Protein AF-A0A2E7M890-F1 (afdb_monomer)

Sequence (267 aa):
MVLVGRVSGGCAAATVAAGLLFAPPAAAVPFCSTDDCSSLVSLGFSFPFCGMSWTQVYLSSNGQILFGSPNDDWSPTEGEFLQAPPRIGIPWNDTNQLYGGTERYYLYPDHLEIEFTNVLNYWTLGANTYRVNLWDTGAFDITVDSISYGNAQQNQIVLGYACGGSSSGAFGTDLSATPQPIENNSFDAVYEVFSGGAFDLLGQTLEFCGTSPTGCDFDQDDDGYTEDDGDCDDADATIHPGAQEACDGIDNDCNSLIDDDPVYSWD

Nearest PDB structures (foldseek):
  7pge-assembly1_B  TM=2.024E-01  e=6.951E+00  Escherichia coli

Mean predicted aligned error: 11.54 Å

Secondary structure (DSSP, 8-state):
--------PPPP---------PPPPPPPEE--SSSS-EEEEEEEEEEEETTEEEEEEEEETTTEEESSS-----S--HHHHTSSSPEEEEEE--B-TTSS-EEEEEE-SSEEEEEEEEEEBTTS--EEEEEEEEETTS-EEEEEEE----STT---EEEEEE-SS--SS-S---GGGSPSSB---SS--EEEEE-SS----TTEEEEE-TT-TT-----SSSSS--TTTT-S-TT-TTSSTT----TTSS-SS-SS-TTSS------

pLDDT: mean 80.87, std 15.81, range [36.59, 97.81]

Foldseek 3Di:
DDDPDPPPFDFDDDPDPPDPPDPPWAPWAAQDDWFLDWGKDAQLAWADALNDTARIWIDTQQQKTFGPDDGSDQADDPVVQQADDWIFGQQRHRWTCVVHWGWTWTHDNFKIKTWTGQTAHVPDSFGWTKMKIGGSLNKMKIFGAGDDDDDPSNQKTKGWIARHDDDPPDDADPQLPDDPQDDDCDNGTHIHIDGPDDDPRHRHMHIYSRNRNVGDFDLQCPLPHTVVNQFPCSPDSQAEQQHAAAQPQDNRNNPPDHRPPHDRDDD

Solvent-accessible surface area (backbone atoms only — not comparable to full-atom values): 14838 Å² total; per-residue (Å²): 136,88,80,82,78,80,82,80,81,65,73,55,88,76,86,75,78,89,67,81,77,69,75,75,74,41,78,78,38,69,62,58,94,55,64,63,27,52,27,83,43,74,51,87,41,52,33,34,47,61,88,39,76,36,47,48,40,18,46,24,41,25,27,36,41,23,44,91,50,71,61,54,74,49,76,55,43,74,76,59,53,36,29,69,53,28,33,38,31,50,66,16,32,48,32,21,49,90,80,31,51,43,51,33,34,31,55,46,84,56,34,40,40,37,39,35,44,49,23,12,21,56,98,36,92,38,39,25,24,37,38,33,42,43,33,44,66,14,26,36,37,41,37,30,66,39,78,46,79,51,48,93,85,56,57,35,32,34,36,40,38,19,45,33,78,70,83,70,81,68,64,63,46,62,66,82,77,50,69,79,65,40,76,41,100,49,76,56,46,53,38,32,71,49,58,87,63,86,82,74,54,64,73,35,74,49,43,29,14,48,38,26,93,88,47,66,66,60,50,68,47,73,66,86,50,18,53,85,76,41,22,76,40,49,79,39,65,67,30,25,68,74,37,71,28,44,90,78,78,46,50,20,23,39,79,85,50,63,46,74,73,41,68,76,44,88,130

Radius of gyration: 22.76 Å; Cα contacts (8 Å, |Δi|>4): 646; chains: 1; bounding box: 46×56×79 Å

Structure (mmCIF, N/CA/C/O backbone):
data_AF-A0A2E7M890-F1
#
_entry.id   AF-A0A2E7M890-F1
#
loop_
_atom_site.group_PDB
_atom_site.id
_atom_site.type_symbol
_atom_site.label_atom_id
_atom_site.label_alt_id
_atom_site.label_comp_id
_atom_site.label_asym_id
_atom_site.label_entity_id
_atom_site.label_seq_id
_atom_site.pdbx_PDB_ins_code
_atom_site.Cartn_x
_atom_site.Cartn_y
_atom_site.Cartn_z
_atom_site.occupancy
_atom_site.B_iso_or_equiv
_atom_site.auth_seq_id
_atom_site.auth_comp_id
_atom_site.auth_asym_id
_atom_site.auth_atom_id
_atom_site.pdbx_PDB_model_num
ATOM 1 N N . MET A 1 1 ? -24.271 -35.775 58.514 1.00 41.34 1 MET A N 1
ATOM 2 C CA . MET A 1 1 ? -23.035 -35.904 57.720 1.00 41.34 1 MET A CA 1
ATOM 3 C C . MET A 1 1 ? -23.381 -35.445 56.321 1.00 41.34 1 MET A C 1
ATOM 5 O O . MET A 1 1 ? -24.225 -36.057 55.685 1.00 41.34 1 MET A O 1
ATOM 9 N N . VAL A 1 2 ? -22.869 -34.275 55.953 1.00 39.53 2 VAL A N 1
ATOM 10 C CA . VAL A 1 2 ? -23.097 -33.627 54.661 1.00 39.53 2 VAL A CA 1
ATOM 11 C C . VAL A 1 2 ? -22.245 -34.341 53.614 1.00 39.53 2 VAL A C 1
ATOM 13 O O . VAL A 1 2 ? -21.064 -34.565 53.857 1.00 39.53 2 VAL A O 1
ATOM 16 N N . LEU A 1 3 ? -22.831 -34.663 52.466 1.00 36.59 3 LEU A N 1
ATOM 17 C CA . LEU A 1 3 ? -22.106 -34.858 51.213 1.00 36.59 3 LEU A CA 1
ATOM 18 C C . LEU A 1 3 ? -22.885 -34.096 50.138 1.00 36.59 3 LEU A C 1
ATOM 20 O O . LEU A 1 3 ? -23.742 -34.644 49.457 1.00 36.59 3 LEU A O 1
ATOM 24 N N . VAL A 1 4 ? -22.624 -32.790 50.057 1.00 43.47 4 VAL A N 1
ATOM 25 C CA . VAL A 1 4 ? -22.867 -32.022 48.834 1.00 43.47 4 VAL A CA 1
ATOM 26 C C . VAL A 1 4 ? -21.683 -32.358 47.935 1.00 43.47 4 VAL A C 1
ATOM 28 O O . VAL A 1 4 ? -20.573 -31.888 48.177 1.00 43.47 4 VAL A O 1
ATOM 31 N N . GLY A 1 5 ? -21.886 -33.250 46.968 1.00 36.91 5 GLY A N 1
ATOM 32 C CA . GLY A 1 5 ? -20.907 -33.468 45.911 1.00 36.91 5 GLY A CA 1
ATOM 33 C C . GLY A 1 5 ? -20.889 -32.233 45.019 1.00 36.91 5 GLY A C 1
ATOM 34 O O . GLY A 1 5 ? -21.867 -31.972 44.327 1.00 36.91 5 GLY A O 1
ATOM 35 N N . ARG A 1 6 ? -19.806 -31.451 45.066 1.00 42.38 6 ARG A N 1
ATOM 36 C CA . ARG A 1 6 ? -19.497 -30.493 44.001 1.00 42.38 6 ARG A CA 1
ATOM 37 C C . ARG A 1 6 ? -19.183 -31.311 42.751 1.00 42.38 6 ARG A C 1
ATOM 39 O O . ARG A 1 6 ? -18.203 -32.050 42.753 1.00 42.38 6 ARG A O 1
ATOM 46 N N . VAL A 1 7 ? -20.015 -31.196 41.721 1.00 44.38 7 VAL A N 1
ATOM 47 C CA . VAL A 1 7 ? -19.637 -31.603 40.366 1.00 44.38 7 VAL A CA 1
ATOM 48 C C . VAL A 1 7 ? -18.841 -30.430 39.807 1.00 44.38 7 VAL A C 1
ATOM 50 O O . VAL A 1 7 ? -19.412 -29.412 39.437 1.00 44.38 7 VAL A O 1
ATOM 53 N N . SER A 1 8 ? -17.516 -30.516 39.872 1.00 48.91 8 SER A N 1
ATOM 54 C CA . SER A 1 8 ? -16.631 -29.642 39.106 1.00 48.91 8 SER A CA 1
ATOM 55 C C . SER A 1 8 ? -16.609 -30.184 37.679 1.00 48.91 8 SER A C 1
ATOM 57 O O . SER A 1 8 ? -15.851 -31.112 37.399 1.00 48.91 8 SER A O 1
ATOM 59 N N . GLY A 1 9 ? -17.511 -29.687 36.829 1.00 46.12 9 GLY A N 1
ATOM 60 C CA . GLY A 1 9 ? -17.406 -29.878 35.383 1.00 46.12 9 GLY A CA 1
ATOM 61 C C . GLY A 1 9 ? -16.150 -29.158 34.901 1.00 46.12 9 GLY A C 1
ATOM 62 O O . GLY A 1 9 ? -15.949 -27.999 35.251 1.00 46.12 9 GLY A O 1
ATOM 63 N N . GLY A 1 10 ? -15.266 -29.877 34.214 1.00 53.06 10 GLY A N 1
ATOM 64 C CA . GLY A 1 10 ? -14.136 -29.289 33.502 1.00 53.06 10 GLY A CA 1
ATOM 65 C C . GLY A 1 10 ? -14.554 -29.038 32.060 1.00 53.06 10 GLY A C 1
ATOM 66 O O . GLY A 1 10 ? -15.152 -29.921 31.451 1.00 53.06 10 GLY A O 1
ATOM 67 N N . CYS A 1 11 ? -14.274 -27.844 31.547 1.00 53.66 11 CYS A N 1
ATOM 68 C CA . CYS A 1 11 ? -14.582 -27.468 30.172 1.00 53.66 11 CYS A CA 1
ATOM 69 C C . CYS A 1 11 ? -13.530 -28.069 29.227 1.00 53.66 11 CYS A C 1
ATOM 71 O O . CYS A 1 11 ? -12.329 -27.974 29.485 1.00 53.66 11 CYS A O 1
ATOM 73 N N . ALA A 1 12 ? -13.978 -28.737 28.169 1.00 50.94 12 ALA A N 1
ATOM 74 C CA . ALA A 1 12 ? -13.155 -29.263 27.091 1.00 50.94 12 ALA A CA 1
ATOM 75 C C . ALA A 1 12 ? -13.218 -28.317 25.891 1.00 50.94 12 ALA A C 1
ATOM 77 O O . ALA A 1 12 ? -14.257 -27.727 25.595 1.00 50.94 12 ALA A O 1
ATOM 78 N N . ALA A 1 13 ? -12.098 -28.222 25.180 1.00 44.47 13 ALA A N 1
ATOM 79 C CA . ALA A 1 13 ? -11.985 -27.464 23.947 1.00 44.47 13 ALA A CA 1
ATOM 80 C C . ALA A 1 13 ? -12.885 -28.080 22.864 1.00 44.47 13 ALA A C 1
ATOM 82 O O . ALA A 1 13 ? -12.632 -29.192 22.388 1.00 44.47 13 ALA A O 1
ATOM 83 N N . ALA A 1 14 ? -13.929 -27.359 22.460 1.00 43.28 14 ALA A N 1
ATOM 84 C CA . ALA A 1 14 ? -14.632 -27.660 21.224 1.00 43.28 14 ALA A CA 1
ATOM 85 C C . ALA A 1 14 ? -13.788 -27.131 20.061 1.00 43.28 14 ALA A C 1
ATOM 87 O O . ALA A 1 14 ? -13.459 -25.953 19.995 1.00 43.28 14 ALA A O 1
ATOM 88 N N . THR A 1 15 ? -13.409 -28.014 19.141 1.00 39.28 15 THR A N 1
ATOM 89 C CA . THR A 1 15 ? -12.755 -27.613 17.894 1.00 39.28 15 THR A CA 1
ATOM 90 C C . THR A 1 15 ? -13.811 -26.956 17.008 1.00 39.28 15 THR A C 1
ATOM 92 O O . THR A 1 15 ? -14.627 -27.656 16.405 1.00 39.28 15 THR A O 1
ATOM 95 N N . VAL A 1 16 ? -13.840 -25.625 16.958 1.00 41.59 16 VAL A N 1
ATOM 96 C CA . VAL A 1 16 ? -14.671 -24.903 15.991 1.00 41.59 16 VAL A CA 1
ATOM 97 C C . VAL A 1 16 ? -13.955 -24.949 14.647 1.00 41.59 16 VAL A C 1
ATOM 99 O O . VAL A 1 16 ? -12.777 -24.625 14.523 1.00 41.59 16 VAL A O 1
ATOM 102 N N . ALA A 1 17 ? -14.658 -25.442 13.632 1.00 39.22 17 ALA A N 1
ATOM 103 C CA . ALA A 1 17 ? -14.192 -25.358 12.263 1.00 39.22 17 ALA A CA 1
ATOM 104 C C . ALA A 1 17 ? -14.291 -23.892 11.827 1.00 39.22 17 ALA A C 1
ATOM 106 O O . ALA A 1 17 ? -15.392 -23.424 11.539 1.00 39.22 17 ALA A O 1
ATOM 107 N N . ALA A 1 18 ? -13.150 -23.199 11.785 1.00 41.88 18 ALA A N 1
ATOM 108 C CA . ALA A 1 18 ? -13.010 -21.917 11.110 1.00 41.88 18 ALA A CA 1
ATOM 109 C C . ALA A 1 18 ? -13.465 -22.093 9.657 1.00 41.88 18 ALA A C 1
ATOM 111 O O . ALA A 1 18 ? -12.851 -22.791 8.846 1.00 41.88 18 ALA A O 1
ATOM 112 N N . GLY A 1 19 ? -14.632 -21.540 9.376 1.00 43.78 19 GLY A N 1
ATOM 113 C CA . GLY A 1 19 ? -15.255 -21.532 8.070 1.00 43.78 19 GLY A CA 1
ATOM 114 C C . GLY A 1 19 ? -15.814 -20.149 7.812 1.00 43.78 19 GLY A C 1
ATOM 115 O O . GLY A 1 19 ? -16.977 -20.046 7.425 1.00 43.78 19 GLY A O 1
ATOM 116 N N . LEU A 1 20 ? -15.010 -19.109 8.062 1.00 44.84 20 LEU A N 1
ATOM 117 C CA . LEU A 1 20 ? -15.264 -17.791 7.502 1.00 44.84 20 LEU A CA 1
ATOM 118 C C . LEU A 1 20 ? -15.322 -17.963 5.985 1.00 44.84 20 LEU A C 1
ATOM 120 O O . LEU A 1 20 ? -14.354 -18.324 5.310 1.00 44.84 20 LEU A O 1
ATOM 124 N N . LEU A 1 21 ? -16.530 -17.804 5.453 1.00 41.03 21 LEU A N 1
ATOM 125 C CA . LEU A 1 21 ? -16.759 -17.689 4.027 1.00 41.03 21 LEU A CA 1
ATOM 126 C C . LEU A 1 21 ? -16.244 -16.310 3.621 1.00 41.03 21 LEU A C 1
ATOM 128 O O . LEU A 1 21 ? -17.041 -15.388 3.465 1.00 41.03 21 LEU A O 1
ATOM 132 N N . PHE A 1 22 ? -14.927 -16.180 3.445 1.00 45.34 22 PHE A N 1
ATOM 133 C CA . PHE A 1 22 ? -14.361 -15.070 2.691 1.00 45.34 22 PHE A CA 1
ATOM 134 C C . PHE A 1 22 ? -15.159 -14.961 1.392 1.00 45.34 22 PHE A C 1
ATOM 136 O O . PHE A 1 22 ? -15.317 -15.948 0.654 1.00 45.34 22 PHE A O 1
ATOM 143 N N . ALA A 1 23 ? -15.728 -13.781 1.131 1.00 48.97 23 ALA A N 1
ATOM 144 C CA . ALA A 1 23 ? -16.243 -13.497 -0.195 1.00 48.97 23 ALA A CA 1
ATOM 145 C C . ALA A 1 23 ? -15.105 -13.827 -1.176 1.00 48.97 23 ALA A C 1
ATOM 147 O O . ALA A 1 23 ? -13.967 -13.427 -0.927 1.00 48.97 23 ALA A O 1
ATOM 148 N N . PRO A 1 24 ? -15.353 -14.619 -2.237 1.00 50.75 24 PRO A N 1
ATOM 149 C CA . PRO A 1 24 ? -14.286 -14.955 -3.165 1.00 50.75 24 PRO A CA 1
ATOM 150 C C . PRO A 1 24 ? -13.659 -13.646 -3.657 1.00 50.75 24 PRO A C 1
ATOM 152 O O . PRO A 1 24 ? -14.423 -12.717 -3.950 1.00 50.75 24 PRO A O 1
ATOM 155 N N . PRO A 1 25 ? -12.319 -13.565 -3.754 1.00 58.38 25 PRO A N 1
ATOM 156 C CA . PRO A 1 25 ? -11.657 -12.347 -4.191 1.00 58.38 25 PRO A CA 1
ATOM 157 C C . PRO A 1 25 ? -12.297 -11.870 -5.492 1.00 58.38 25 PRO A C 1
ATOM 159 O O . PRO A 1 25 ? -12.630 -12.690 -6.365 1.00 58.38 25 PRO A O 1
ATOM 162 N N . ALA A 1 26 ? -12.501 -10.557 -5.640 1.00 64.19 26 ALA A N 1
ATOM 163 C CA . ALA A 1 26 ? -12.869 -10.026 -6.945 1.00 64.19 26 ALA A CA 1
ATOM 164 C C . ALA A 1 26 ? -11.868 -10.543 -7.981 1.00 64.19 26 ALA A C 1
ATOM 166 O O . ALA A 1 26 ? -10.681 -10.683 -7.704 1.00 64.19 26 ALA A O 1
ATOM 167 N N . ALA A 1 27 ? -12.351 -10.894 -9.172 1.00 80.31 27 ALA A N 1
ATOM 168 C CA . ALA A 1 27 ? -11.490 -11.472 -10.194 1.00 80.31 27 ALA A CA 1
ATOM 169 C C . ALA A 1 27 ? -10.276 -10.563 -10.445 1.00 80.31 27 ALA A C 1
ATOM 171 O O . ALA A 1 27 ? -10.457 -9.382 -10.724 1.00 80.31 27 ALA A O 1
ATOM 172 N N . ALA A 1 28 ? -9.071 -11.131 -10.375 1.00 88.56 28 ALA A N 1
ATOM 173 C CA . ALA A 1 28 ? -7.821 -10.395 -10.512 1.00 88.56 28 ALA A CA 1
ATOM 174 C C . ALA A 1 28 ? -7.799 -9.537 -11.791 1.00 88.56 28 ALA A C 1
ATOM 176 O O . ALA A 1 28 ? -7.948 -10.066 -12.903 1.00 88.56 28 ALA A O 1
ATOM 177 N N . VAL A 1 29 ? -7.584 -8.226 -11.654 1.00 94.19 29 VAL A N 1
ATOM 178 C CA . VAL A 1 29 ? -7.618 -7.279 -12.775 1.00 94.19 29 VAL A CA 1
ATOM 179 C C . VAL A 1 29 ? -6.207 -6.777 -13.090 1.00 94.19 29 VAL A C 1
ATOM 181 O O . VAL A 1 29 ? -5.569 -6.186 -12.222 1.00 94.19 29 VAL A O 1
ATOM 184 N N . PRO A 1 30 ? -5.691 -6.965 -14.319 1.00 93.44 30 PRO A N 1
ATOM 185 C CA . PRO A 1 30 ? -4.439 -6.335 -14.717 1.00 93.44 30 PRO A CA 1
ATOM 186 C C . PRO A 1 30 ? -4.643 -4.825 -14.858 1.00 93.44 30 PRO A C 1
ATOM 188 O O . PRO A 1 30 ? -5.588 -4.392 -15.522 1.00 93.44 30 PRO A O 1
ATOM 191 N N . PHE A 1 31 ? -3.764 -4.021 -14.262 1.00 89.75 31 PHE A N 1
ATOM 192 C CA . PHE A 1 31 ? -3.854 -2.562 -14.367 1.00 89.75 31 PHE A CA 1
ATOM 193 C C . PHE A 1 31 ? -2.890 -1.974 -15.390 1.00 89.75 31 PHE A C 1
ATOM 195 O O . PHE A 1 31 ? -3.161 -0.903 -15.910 1.00 89.75 31 PHE A O 1
ATOM 202 N N . CYS A 1 32 ? -1.825 -2.666 -15.767 1.00 85.69 32 CYS A N 1
ATOM 203 C CA . CYS A 1 32 ? -0.841 -2.130 -16.692 1.00 85.69 32 CYS A CA 1
ATOM 204 C C . CYS A 1 32 ? -0.512 -3.147 -17.796 1.00 85.69 32 CYS A C 1
ATOM 206 O O . CYS A 1 32 ? -0.527 -4.361 -17.587 1.00 85.69 32 CYS A O 1
ATOM 208 N N . SER A 1 33 ? -0.343 -2.655 -19.028 1.00 82.38 33 SER A N 1
ATOM 209 C CA . SER A 1 33 ? -0.119 -3.487 -20.228 1.00 82.38 33 SER A CA 1
ATOM 210 C C . SER A 1 33 ? 1.068 -3.034 -21.073 1.00 82.38 33 SER A C 1
ATOM 212 O O . SER A 1 33 ? 1.319 -3.586 -22.145 1.00 82.38 33 SER A O 1
ATOM 214 N N . THR A 1 34 ? 1.747 -1.986 -20.627 1.00 84.69 34 THR A N 1
ATOM 215 C CA . THR A 1 34 ? 2.954 -1.428 -21.224 1.00 84.69 34 THR A CA 1
ATOM 216 C C . THR A 1 34 ? 3.923 -1.089 -20.105 1.00 84.69 34 THR A C 1
ATOM 218 O O . THR A 1 34 ? 3.542 -1.077 -18.938 1.00 84.69 34 THR A O 1
ATOM 221 N N . ASP A 1 35 ? 5.154 -0.785 -20.490 1.00 84.56 35 ASP A N 1
ATOM 222 C CA . ASP A 1 35 ? 6.069 -0.042 -19.631 1.00 84.56 35 ASP A CA 1
ATOM 223 C C . ASP A 1 35 ? 5.513 1.355 -19.326 1.00 84.56 35 ASP A C 1
ATOM 225 O O . ASP A 1 35 ? 4.697 1.855 -20.118 1.00 84.56 35 ASP A O 1
ATOM 229 N N . ASP A 1 36 ? 5.984 1.968 -18.240 1.00 87.06 36 ASP A N 1
ATOM 230 C CA . ASP A 1 36 ? 5.700 3.360 -17.860 1.00 87.06 36 ASP A CA 1
ATOM 231 C C . ASP A 1 36 ? 4.220 3.742 -17.990 1.00 87.06 36 ASP A C 1
ATOM 233 O O . ASP A 1 36 ? 3.848 4.654 -18.735 1.00 87.06 36 ASP A O 1
ATOM 237 N N . CYS A 1 37 ? 3.342 3.000 -17.316 1.00 90.06 37 CYS A N 1
ATOM 238 C CA . CYS A 1 37 ? 1.912 3.287 -17.330 1.00 90.06 37 CYS A CA 1
ATOM 239 C C . CYS A 1 37 ? 1.358 3.572 -15.948 1.00 90.06 37 CYS A C 1
ATOM 241 O O . CYS A 1 37 ? 1.805 3.013 -14.953 1.00 90.06 37 CYS A O 1
ATOM 243 N N . SER A 1 38 ? 0.299 4.379 -15.936 1.00 93.12 38 SER A N 1
ATOM 244 C CA . SER A 1 38 ? -0.553 4.637 -14.785 1.00 93.12 38 SER A CA 1
ATOM 245 C C . SER A 1 38 ? -2.011 4.386 -15.147 1.00 93.12 38 SER A C 1
ATOM 247 O O . SER A 1 38 ? -2.555 5.020 -16.057 1.00 93.12 38 SER A O 1
ATOM 249 N N . SER A 1 39 ? -2.680 3.521 -14.393 1.00 94.69 39 SER A N 1
ATOM 250 C CA . SER A 1 39 ? -4.091 3.196 -14.610 1.00 94.69 39 SER A CA 1
ATOM 251 C C . SER A 1 39 ? -4.972 3.654 -13.466 1.00 94.69 39 SER A C 1
ATOM 253 O O . SER A 1 39 ? -4.700 3.375 -12.303 1.00 94.69 39 SER A O 1
ATOM 255 N N . LEU A 1 40 ? -6.061 4.340 -13.816 1.00 96.50 40 LEU A N 1
ATOM 256 C CA . LEU A 1 40 ? -7.061 4.804 -12.861 1.00 96.50 40 LEU A CA 1
ATOM 257 C C . LEU A 1 40 ? -7.930 3.633 -12.384 1.00 96.50 40 LEU A C 1
ATOM 259 O O . LEU A 1 40 ? -8.627 3.005 -13.185 1.00 96.50 40 LEU A O 1
ATOM 263 N N . VAL A 1 41 ? -7.946 3.401 -11.077 1.00 96.56 41 VAL A N 1
ATOM 264 C CA . VAL A 1 41 ? -8.786 2.412 -10.396 1.00 96.56 41 VAL A CA 1
ATOM 265 C C . VAL A 1 41 ? -9.827 3.144 -9.556 1.00 96.56 41 VAL A C 1
ATOM 267 O O . VAL A 1 41 ? -9.508 4.097 -8.850 1.00 96.56 41 VAL A O 1
ATOM 270 N N . SER A 1 42 ? -11.090 2.723 -9.654 1.00 96.44 42 SER A N 1
ATOM 271 C CA . SER A 1 42 ? -12.160 3.201 -8.766 1.00 96.44 42 SER A CA 1
ATOM 272 C C . SER A 1 42 ? -12.312 2.231 -7.604 1.00 96.44 42 SER A C 1
ATOM 274 O O . SER A 1 42 ? -12.507 1.045 -7.850 1.00 96.44 42 SER A O 1
ATOM 276 N N . LEU A 1 43 ? -12.226 2.738 -6.374 1.00 95.19 43 LEU A N 1
ATOM 277 C CA . LEU A 1 43 ? -12.125 1.916 -5.164 1.00 95.19 43 LEU A CA 1
ATOM 278 C C . LEU A 1 43 ? -13.458 1.277 -4.767 1.00 95.19 43 LEU A C 1
ATOM 280 O O . LEU A 1 43 ? -13.492 0.163 -4.277 1.00 95.19 43 LEU A O 1
ATOM 284 N N . GLY A 1 44 ? -14.576 1.975 -4.973 1.00 93.31 44 GLY A N 1
ATOM 285 C CA . GLY A 1 44 ? -15.875 1.527 -4.450 1.00 93.31 44 GLY A CA 1
ATOM 286 C C . GLY A 1 44 ? -16.082 1.823 -2.958 1.00 93.31 44 GLY A C 1
ATOM 287 O O . GLY A 1 44 ? -17.230 1.869 -2.527 1.00 93.31 44 GLY A O 1
ATOM 288 N N . PHE A 1 45 ? -15.011 2.148 -2.233 1.00 91.62 45 PHE A N 1
ATOM 289 C CA . PHE A 1 45 ? -14.991 2.688 -0.873 1.00 91.62 45 PHE A CA 1
ATOM 290 C C . PHE A 1 45 ? -14.285 4.058 -0.834 1.00 91.62 45 PHE A C 1
ATOM 292 O O . PHE A 1 45 ? -13.872 4.601 -1.869 1.00 91.62 45 PHE A O 1
ATOM 299 N N . SER A 1 46 ? -14.200 4.658 0.354 1.00 92.44 46 SER A N 1
ATOM 300 C CA . SER A 1 46 ? -13.448 5.890 0.601 1.00 92.44 46 SER A CA 1
ATOM 301 C C . SER A 1 46 ? -12.172 5.549 1.357 1.00 92.44 46 SER A C 1
ATOM 303 O O . SER A 1 46 ? -12.269 4.986 2.429 1.00 92.44 46 SER A O 1
ATOM 305 N N . PHE A 1 47 ? -11.015 5.952 0.839 1.00 92.06 47 PHE A N 1
ATOM 306 C CA . PHE A 1 47 ? -9.704 5.807 1.469 1.00 92.06 47 PHE A CA 1
ATOM 307 C C . PHE A 1 47 ? -9.234 7.157 2.047 1.00 92.06 47 PHE A C 1
ATOM 309 O O . PHE A 1 47 ? -8.908 8.071 1.272 1.00 92.06 47 PHE A O 1
ATOM 316 N N . PRO A 1 48 ? -9.243 7.353 3.378 1.00 89.50 48 PRO A N 1
ATOM 317 C CA . PRO A 1 48 ? -8.666 8.524 4.035 1.00 89.50 48 PRO A CA 1
ATOM 318 C C . PRO A 1 48 ? -7.139 8.557 3.902 1.00 89.50 48 PRO A C 1
ATOM 320 O O . PRO A 1 48 ? -6.438 7.705 4.428 1.00 89.50 48 PRO A O 1
ATOM 323 N N . PHE A 1 49 ? -6.592 9.575 3.235 1.00 89.06 49 PHE A N 1
ATOM 324 C CA . PHE A 1 49 ? -5.144 9.737 3.103 1.00 89.06 49 PHE A CA 1
ATOM 325 C C . PHE A 1 49 ? -4.750 11.189 2.849 1.00 89.06 49 PHE A C 1
ATOM 327 O O . PHE A 1 49 ? -5.328 11.884 2.006 1.00 89.06 49 PHE A O 1
ATOM 334 N N . CYS A 1 50 ? -3.745 11.657 3.587 1.00 86.56 50 CYS A N 1
ATOM 335 C CA . CYS A 1 50 ? -3.214 13.017 3.550 1.00 86.56 50 CYS A CA 1
ATOM 336 C C . CYS A 1 50 ? -4.280 14.102 3.755 1.00 86.56 50 CYS A C 1
ATOM 338 O O . CYS A 1 50 ? -4.309 15.119 3.060 1.00 86.56 50 CYS A O 1
ATOM 340 N N . GLY A 1 51 ? -5.187 13.859 4.707 1.00 84.25 51 GLY A N 1
ATOM 341 C CA . GLY A 1 51 ? -6.268 14.782 5.073 1.00 84.25 51 GLY A CA 1
ATOM 342 C C . GLY A 1 51 ? -7.390 14.878 4.035 1.00 84.25 51 GLY A C 1
ATOM 343 O O . GLY A 1 51 ? -8.241 15.762 4.129 1.00 84.25 51 GLY A O 1
ATOM 344 N N . MET A 1 52 ? -7.390 13.985 3.047 1.00 88.69 52 MET A N 1
ATOM 345 C CA . MET A 1 52 ? -8.366 13.912 1.966 1.00 88.69 52 MET A CA 1
ATOM 346 C C . MET A 1 52 ? -9.024 12.529 1.952 1.00 88.69 52 MET A C 1
ATOM 348 O O . MET A 1 52 ? -8.437 11.553 2.405 1.00 88.69 52 MET A O 1
ATOM 352 N N . SER A 1 53 ? -10.233 12.442 1.400 1.00 92.06 53 SER A N 1
ATOM 353 C CA . SER A 1 53 ? -10.924 11.170 1.156 1.00 92.06 53 SER A CA 1
ATOM 354 C C . SER A 1 53 ? -10.865 10.836 -0.330 1.00 92.06 53 SER A C 1
ATOM 356 O O . SER A 1 53 ? -11.406 11.576 -1.160 1.00 92.06 53 SER A O 1
ATOM 358 N N . TRP A 1 54 ? -10.206 9.734 -0.670 1.00 95.12 54 TRP A N 1
ATOM 359 C CA . TRP A 1 54 ? -9.999 9.293 -2.045 1.00 95.12 54 TRP A CA 1
ATOM 360 C C . TRP A 1 54 ? -10.952 8.159 -2.391 1.00 95.12 54 TRP A C 1
ATOM 362 O O . TRP A 1 54 ? -11.111 7.215 -1.638 1.00 95.12 54 TRP A O 1
ATOM 372 N N . THR A 1 55 ? -11.583 8.237 -3.557 1.00 97.44 55 THR A N 1
ATOM 373 C CA . THR A 1 55 ? -12.433 7.152 -4.094 1.00 97.44 55 THR A CA 1
ATOM 374 C C . THR A 1 55 ? -11.821 6.513 -5.337 1.00 97.44 55 THR A C 1
ATOM 376 O O . THR A 1 55 ? -12.399 5.608 -5.942 1.00 97.44 55 THR A O 1
ATOM 379 N N . GLN A 1 56 ? -10.656 7.016 -5.751 1.00 97.81 56 GLN A N 1
ATOM 380 C CA . GLN A 1 56 ? -9.911 6.571 -6.915 1.00 97.81 56 GLN A CA 1
ATOM 381 C C . GLN A 1 56 ? -8.414 6.761 -6.678 1.00 97.81 56 GLN A C 1
ATOM 383 O O . GLN A 1 56 ? -8.006 7.736 -6.042 1.00 97.81 56 GLN A O 1
ATOM 388 N N . VAL A 1 57 ? -7.616 5.870 -7.260 1.00 97.81 57 VAL A N 1
ATOM 389 C CA . VAL A 1 57 ? -6.147 5.913 -7.248 1.00 97.81 57 VAL A CA 1
ATOM 390 C C . VAL A 1 57 ? -5.602 5.629 -8.643 1.00 97.81 57 VAL A C 1
ATOM 392 O O . VAL A 1 57 ? -6.284 5.018 -9.467 1.00 97.81 57 VAL A O 1
ATOM 395 N N . TYR A 1 58 ? -4.376 6.060 -8.917 1.00 97.25 58 TYR A N 1
ATOM 396 C CA . TYR A 1 58 ? -3.618 5.622 -10.086 1.00 97.25 58 TYR A CA 1
ATOM 397 C C . TYR A 1 58 ? -2.592 4.576 -9.658 1.00 97.25 58 TYR A C 1
ATOM 399 O O . TYR A 1 58 ? -1.775 4.856 -8.784 1.00 97.25 58 TYR A O 1
ATOM 407 N N . LEU A 1 59 ? -2.626 3.398 -10.280 1.00 95.44 59 LEU A N 1
ATOM 408 C CA . LEU A 1 59 ? -1.623 2.349 -10.094 1.00 95.44 59 LEU A CA 1
ATOM 409 C C . LEU A 1 59 ? -0.595 2.429 -11.217 1.00 95.44 59 LEU A C 1
ATOM 411 O O . LEU A 1 59 ? -0.971 2.354 -12.389 1.00 95.44 59 LEU A O 1
ATOM 415 N N . SER A 1 60 ? 0.673 2.594 -10.853 1.00 93.19 60 SER A N 1
ATOM 416 C CA . SER A 1 60 ? 1.791 2.673 -11.790 1.00 93.19 60 SER A CA 1
ATOM 417 C C . SER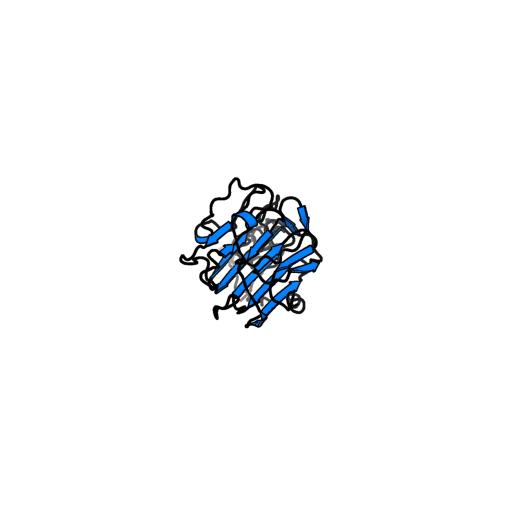 A 1 60 ? 2.464 1.313 -11.973 1.00 93.19 60 SER A C 1
ATOM 419 O O . SER A 1 60 ? 2.649 0.597 -10.989 1.00 93.19 60 SER A O 1
ATOM 421 N N . SER A 1 61 ? 2.903 0.985 -13.194 1.00 90.69 61 SER A N 1
ATOM 422 C CA . SER A 1 61 ? 3.793 -0.164 -13.447 1.00 90.69 61 SER A CA 1
ATOM 423 C C . SER A 1 61 ? 5.120 -0.052 -12.705 1.00 90.69 61 SER A C 1
ATOM 425 O O . SER A 1 61 ? 5.781 -1.058 -12.506 1.00 90.69 61 SER A O 1
ATOM 427 N N . ASN A 1 62 ? 5.495 1.150 -12.260 1.00 88.75 62 ASN A N 1
ATOM 428 C CA . ASN A 1 62 ? 6.761 1.435 -11.591 1.00 88.75 62 ASN A CA 1
ATOM 429 C C . ASN A 1 62 ? 6.644 1.360 -10.056 1.00 88.75 62 ASN A C 1
ATOM 431 O O . ASN A 1 62 ? 7.428 1.967 -9.337 1.00 88.75 62 ASN A O 1
ATOM 435 N N . GLY A 1 63 ? 5.638 0.669 -9.508 1.00 89.62 63 GLY A N 1
ATOM 436 C CA . GLY A 1 63 ? 5.520 0.509 -8.053 1.00 89.62 63 GLY A CA 1
ATOM 437 C C . GLY A 1 63 ? 5.137 1.806 -7.328 1.00 89.62 63 GLY A C 1
ATOM 438 O O . GLY A 1 63 ? 5.704 2.161 -6.297 1.00 89.62 63 GLY A O 1
ATOM 439 N N . GLN A 1 64 ? 4.180 2.558 -7.876 1.00 91.94 64 GLN A N 1
ATOM 440 C CA . GLN A 1 64 ? 3.602 3.735 -7.216 1.00 91.94 64 GLN A CA 1
ATOM 441 C C . GLN A 1 64 ? 2.075 3.639 -7.179 1.00 91.94 64 GLN A C 1
ATOM 443 O O . GLN A 1 64 ? 1.443 3.306 -8.183 1.00 91.94 64 GLN A O 1
ATOM 448 N N . ILE A 1 65 ? 1.482 4.020 -6.047 1.00 95.31 65 ILE A N 1
ATOM 449 C CA . ILE A 1 65 ? 0.070 4.407 -5.948 1.00 95.31 65 ILE A CA 1
ATOM 450 C C . ILE A 1 65 ? 0.024 5.925 -5.860 1.00 95.31 65 ILE A C 1
ATOM 452 O O . ILE A 1 65 ? 0.623 6.509 -4.956 1.00 95.31 65 ILE A O 1
ATOM 456 N N . LEU A 1 66 ? -0.695 6.572 -6.773 1.00 94.81 66 LEU A N 1
ATOM 457 C CA . LEU A 1 66 ? -0.786 8.029 -6.827 1.00 94.81 66 LEU A CA 1
ATOM 458 C C . LEU A 1 66 ? -2.215 8.521 -6.636 1.00 94.81 66 LEU A C 1
ATOM 460 O O . LEU A 1 66 ? -3.178 7.949 -7.156 1.00 94.81 66 LEU A O 1
ATOM 464 N N . PHE A 1 67 ? -2.340 9.647 -5.941 1.00 94.88 67 PHE A N 1
ATOM 465 C CA . PHE A 1 67 ? -3.625 10.234 -5.593 1.00 94.88 67 PHE A CA 1
ATOM 466 C C . PHE A 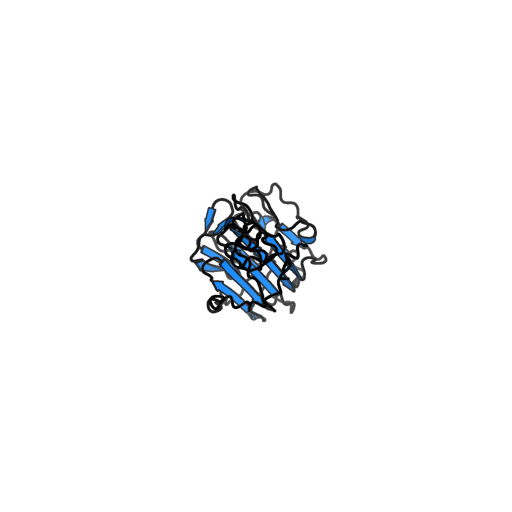1 67 ? -3.864 11.532 -6.374 1.00 94.88 67 PHE A C 1
ATOM 468 O O . PHE A 1 67 ? -3.111 12.501 -6.289 1.00 94.88 67 PHE A O 1
ATOM 475 N N . GLY A 1 68 ? -4.937 11.557 -7.168 1.00 94.44 68 GLY A N 1
ATOM 476 C CA . GLY A 1 68 ? -5.385 12.733 -7.922 1.00 94.44 68 GLY A CA 1
ATOM 477 C C . GLY A 1 68 ? -4.794 12.895 -9.327 1.00 94.44 68 GLY A C 1
ATOM 478 O O . GLY A 1 68 ? -5.522 13.321 -10.226 1.00 94.44 68 GLY A O 1
ATOM 479 N N . SER A 1 69 ? -3.539 12.509 -9.568 1.00 93.56 69 SER A N 1
ATOM 480 C CA . SER A 1 69 ? -2.931 12.532 -10.911 1.00 93.56 69 SER A CA 1
ATOM 481 C C . SER A 1 69 ? -1.972 11.360 -11.148 1.00 93.56 69 SER A C 1
ATOM 483 O O . SER A 1 69 ? -1.291 10.967 -10.201 1.00 93.56 69 SER A O 1
ATOM 485 N N . PRO A 1 70 ? -1.876 10.839 -12.389 1.00 92.56 70 PRO A N 1
ATOM 486 C CA . PRO A 1 70 ? -0.925 9.785 -12.735 1.00 92.56 70 PRO A CA 1
ATOM 487 C C . PRO A 1 70 ? 0.517 10.302 -12.734 1.00 92.56 70 PRO A C 1
ATOM 489 O O . PRO A 1 70 ? 0.751 11.511 -12.834 1.00 92.56 70 PRO A O 1
ATOM 492 N N . ASN A 1 71 ? 1.467 9.372 -12.691 1.00 83.69 71 ASN A N 1
ATOM 493 C CA . ASN A 1 71 ? 2.878 9.638 -12.917 1.00 83.69 71 ASN A CA 1
ATOM 494 C C . ASN A 1 71 ? 3.531 8.405 -13.543 1.00 83.69 71 ASN A C 1
ATOM 496 O O . ASN A 1 71 ? 3.556 7.338 -12.936 1.00 83.69 71 ASN A O 1
ATOM 500 N N . ASP A 1 72 ? 4.077 8.592 -14.737 1.00 80.44 72 ASP A N 1
ATOM 501 C CA . ASP A 1 72 ? 4.737 7.538 -15.505 1.00 80.44 72 ASP A CA 1
ATOM 502 C C . ASP A 1 72 ? 6.271 7.642 -15.389 1.00 80.44 72 ASP A C 1
ATOM 504 O O . ASP A 1 72 ? 6.996 7.117 -16.229 1.00 80.44 72 ASP A O 1
ATOM 508 N N . ASP A 1 73 ? 6.786 8.365 -14.384 1.00 78.62 73 ASP A N 1
ATOM 509 C CA . ASP A 1 73 ? 8.223 8.415 -14.117 1.00 78.62 73 ASP A CA 1
ATOM 510 C C . ASP A 1 73 ? 8.731 7.054 -13.611 1.00 78.62 73 ASP A C 1
ATOM 512 O O . ASP A 1 73 ? 8.166 6.420 -12.711 1.00 78.62 73 ASP A O 1
ATOM 516 N N . TRP A 1 74 ? 9.823 6.615 -14.216 1.00 75.38 74 TRP A N 1
ATOM 517 C CA . TRP A 1 74 ? 10.540 5.376 -13.941 1.00 75.38 74 TRP A CA 1
ATOM 518 C C . TRP A 1 74 ? 11.725 5.589 -13.000 1.00 75.38 74 TRP A C 1
ATOM 520 O O . TRP A 1 74 ? 12.270 4.628 -12.467 1.00 75.38 74 TRP A O 1
ATOM 530 N N . SER A 1 75 ? 12.162 6.831 -12.780 1.00 82.19 75 SER A N 1
ATOM 531 C CA . SER A 1 75 ? 13.386 7.135 -12.042 1.00 82.19 75 SER A CA 1
ATOM 532 C C . SER A 1 75 ? 13.087 7.575 -10.604 1.00 82.19 75 SER A C 1
ATOM 534 O O . SER A 1 75 ? 12.976 8.779 -10.361 1.00 82.19 75 SER A O 1
ATOM 536 N N . PRO A 1 76 ? 13.060 6.661 -9.613 1.00 80.62 76 PRO A N 1
ATOM 537 C CA . PRO A 1 76 ? 12.834 7.034 -8.223 1.00 80.62 76 PRO A CA 1
ATOM 538 C C . PRO A 1 76 ? 13.861 8.054 -7.731 1.00 80.62 76 PRO A C 1
ATOM 540 O O . PRO A 1 76 ? 15.073 7.819 -7.751 1.00 80.62 76 PRO A O 1
ATOM 543 N N . THR A 1 77 ? 13.365 9.189 -7.240 1.00 84.62 77 THR A N 1
ATOM 544 C CA . THR A 1 77 ? 14.161 10.142 -6.466 1.00 84.62 77 THR A CA 1
ATOM 545 C C . THR A 1 77 ? 13.402 10.559 -5.218 1.00 84.62 77 THR A C 1
ATOM 547 O O . THR A 1 77 ? 12.209 10.856 -5.269 1.00 84.62 77 THR A O 1
ATOM 550 N N . GLU A 1 78 ? 14.108 10.654 -4.092 1.00 85.19 78 GLU A N 1
ATOM 551 C CA . GLU A 1 78 ? 13.549 11.213 -2.853 1.00 85.19 78 GLU A CA 1
ATOM 552 C C . GLU A 1 78 ? 12.933 12.602 -3.085 1.00 85.19 78 GLU A C 1
ATOM 554 O O . GLU A 1 78 ? 11.849 12.917 -2.599 1.00 85.19 78 GLU A O 1
ATOM 559 N N . GLY A 1 79 ? 13.618 13.428 -3.882 1.00 85.00 79 GLY A N 1
ATOM 560 C CA . GLY A 1 79 ? 13.166 14.774 -4.202 1.00 85.00 79 GLY A CA 1
ATOM 561 C C . GLY A 1 79 ? 11.786 14.788 -4.845 1.00 85.00 79 GLY A C 1
ATOM 562 O O . GLY A 1 79 ? 10.969 15.614 -4.456 1.00 85.00 79 GLY A O 1
ATOM 563 N N . GLU A 1 80 ? 11.523 13.888 -5.792 1.00 86.69 80 GLU A N 1
ATOM 564 C CA . GLU A 1 80 ? 10.223 13.759 -6.450 1.00 86.69 80 GLU A CA 1
ATOM 565 C C . GLU A 1 80 ? 9.183 13.078 -5.566 1.00 86.69 80 GLU A C 1
ATOM 567 O O . GLU A 1 80 ? 8.033 13.517 -5.547 1.00 86.69 80 GLU A O 1
ATOM 572 N N . PHE A 1 81 ? 9.585 12.058 -4.806 1.00 88.38 81 PHE A N 1
ATOM 573 C CA . PHE A 1 81 ? 8.699 11.347 -3.890 1.00 88.38 81 PHE A CA 1
ATOM 574 C C . PHE A 1 81 ? 7.983 12.306 -2.930 1.00 88.38 81 PHE A C 1
ATOM 576 O O . PHE A 1 81 ? 6.784 12.190 -2.691 1.00 88.38 81 PHE A O 1
ATOM 583 N N . LEU A 1 82 ? 8.715 13.310 -2.441 1.00 87.00 82 LEU A N 1
ATOM 584 C CA . LEU A 1 82 ? 8.216 14.332 -1.521 1.00 87.00 82 LEU A CA 1
ATOM 585 C C . LEU A 1 82 ? 7.381 15.435 -2.199 1.00 87.00 82 LEU A C 1
ATOM 587 O O . LEU A 1 82 ? 6.772 16.263 -1.510 1.00 87.00 82 LEU A O 1
ATOM 591 N N . GLN A 1 83 ? 7.351 15.498 -3.532 1.00 85.94 83 GLN A N 1
ATOM 592 C CA . GLN A 1 83 ? 6.512 16.445 -4.268 1.00 85.94 83 GLN A CA 1
ATOM 593 C C . GLN A 1 83 ? 5.134 15.866 -4.568 1.00 85.94 83 GLN A C 1
ATOM 595 O O . GLN A 1 83 ? 4.933 14.657 -4.651 1.00 85.94 83 GLN A O 1
ATOM 600 N N . ALA A 1 84 ? 4.183 16.773 -4.799 1.00 78.94 84 ALA A N 1
ATOM 601 C CA . ALA A 1 84 ? 2.863 16.409 -5.292 1.00 78.94 84 ALA A CA 1
ATOM 602 C C . ALA A 1 84 ? 2.955 15.576 -6.594 1.00 78.94 84 ALA A C 1
ATOM 604 O O . ALA A 1 84 ? 3.850 15.832 -7.408 1.00 78.94 84 ALA A O 1
ATOM 605 N N . PRO A 1 85 ? 2.015 14.644 -6.833 1.00 90.06 85 PRO A N 1
ATOM 606 C CA . PRO A 1 85 ? 0.860 14.302 -5.986 1.00 90.06 85 PRO A CA 1
ATOM 607 C C . PRO A 1 85 ? 1.223 13.524 -4.702 1.00 90.06 85 PRO A C 1
ATOM 609 O O . PRO A 1 85 ? 2.330 12.986 -4.621 1.00 90.06 85 PRO A O 1
ATOM 612 N N . PRO A 1 86 ? 0.299 13.438 -3.716 1.00 91.69 86 PRO A N 1
ATOM 613 C CA . PRO A 1 86 ? 0.399 12.442 -2.654 1.00 91.69 86 PRO A CA 1
ATOM 614 C C . PRO A 1 86 ? 0.562 11.045 -3.258 1.00 91.69 86 PRO A C 1
ATOM 616 O O . PRO A 1 86 ? -0.052 10.743 -4.291 1.00 91.69 86 PRO A O 1
ATOM 619 N N . ARG A 1 87 ? 1.381 10.202 -2.630 1.00 92.75 87 ARG A N 1
ATOM 620 C CA . ARG A 1 87 ? 1.704 8.873 -3.155 1.00 92.75 87 ARG A CA 1
ATOM 621 C C . ARG A 1 87 ? 2.138 7.886 -2.078 1.00 92.75 87 ARG A C 1
ATOM 623 O O . ARG A 1 87 ? 2.640 8.290 -1.029 1.00 92.75 87 ARG A O 1
ATOM 630 N N . ILE A 1 88 ? 2.002 6.606 -2.404 1.00 93.56 88 ILE A N 1
ATOM 631 C CA . ILE A 1 88 ? 2.624 5.475 -1.710 1.00 93.56 88 ILE A CA 1
ATOM 632 C C . ILE A 1 88 ? 3.609 4.836 -2.697 1.00 93.56 88 ILE A C 1
ATOM 634 O O . ILE A 1 88 ? 3.239 4.506 -3.826 1.00 93.56 88 ILE A O 1
ATOM 638 N N . GLY A 1 89 ? 4.872 4.723 -2.296 1.00 90.75 89 GLY A N 1
ATOM 639 C CA . GLY A 1 89 ? 5.912 4.014 -3.035 1.00 90.75 89 GLY A CA 1
ATOM 640 C C . GLY A 1 89 ? 5.928 2.553 -2.609 1.00 90.75 89 GLY A C 1
ATOM 641 O O . GLY A 1 89 ? 6.201 2.255 -1.447 1.00 90.75 89 GLY A O 1
ATOM 642 N N . ILE A 1 90 ? 5.641 1.661 -3.552 1.00 83.56 90 ILE A N 1
ATOM 643 C CA . ILE A 1 90 ? 5.606 0.212 -3.367 1.00 83.56 90 ILE A CA 1
ATOM 644 C C . ILE A 1 90 ? 6.803 -0.362 -4.105 1.00 83.56 90 ILE A C 1
ATOM 646 O O . ILE A 1 90 ? 6.768 -0.463 -5.328 1.00 83.56 90 ILE A O 1
ATOM 650 N N . PRO A 1 91 ? 7.875 -0.677 -3.365 1.00 82.56 91 PRO A N 1
ATOM 651 C CA . PRO A 1 91 ? 9.239 -0.467 -3.842 1.00 82.56 91 PRO A CA 1
ATOM 652 C C . PRO A 1 91 ? 9.348 0.294 -5.179 1.00 82.56 91 PRO A C 1
ATOM 654 O O . PRO A 1 91 ? 9.555 -0.337 -6.216 1.00 82.56 91 PRO A O 1
ATOM 657 N N . TRP A 1 92 ? 9.187 1.627 -5.174 1.00 85.12 92 TRP A N 1
ATOM 658 C CA . TRP A 1 92 ? 9.189 2.401 -6.425 1.00 85.12 92 TRP A CA 1
ATOM 659 C C . TRP A 1 92 ? 10.495 2.157 -7.179 1.00 85.12 92 TRP A C 1
ATOM 661 O O . TRP A 1 92 ? 11.583 2.469 -6.679 1.00 85.12 92 TRP A O 1
ATOM 671 N N . ASN A 1 93 ? 10.361 1.567 -8.366 1.00 81.50 93 ASN A N 1
ATOM 672 C CA . ASN A 1 93 ? 11.443 1.171 -9.249 1.00 81.50 93 ASN A CA 1
ATOM 673 C C . ASN A 1 93 ? 10.945 1.080 -10.704 1.00 81.50 93 ASN A C 1
ATOM 675 O O . ASN A 1 93 ? 9.750 1.059 -10.963 1.00 81.50 93 ASN A O 1
ATOM 679 N N . ASP A 1 94 ? 11.864 0.995 -11.657 1.00 85.56 94 ASP A N 1
ATOM 680 C CA . ASP A 1 94 ? 11.589 0.853 -13.094 1.00 85.56 94 ASP A CA 1
ATOM 681 C C . ASP A 1 94 ? 11.330 -0.628 -13.437 1.00 85.56 94 ASP A C 1
ATOM 683 O O . ASP A 1 94 ? 12.221 -1.392 -13.848 1.00 85.56 94 ASP A O 1
ATOM 687 N N . THR A 1 95 ? 10.099 -1.050 -13.138 1.00 85.62 95 THR A N 1
ATOM 688 C CA . THR A 1 95 ? 9.563 -2.391 -13.375 1.00 85.62 95 THR A CA 1
ATOM 689 C C . THR A 1 95 ? 8.781 -2.466 -14.677 1.00 85.62 95 THR A C 1
ATOM 691 O O . THR A 1 95 ? 7.990 -1.596 -15.011 1.00 85.62 95 THR A O 1
ATOM 694 N N . ASN A 1 96 ? 8.975 -3.567 -15.401 1.00 86.25 96 ASN A N 1
ATOM 695 C CA . ASN A 1 96 ? 8.357 -3.795 -16.693 1.00 86.25 96 ASN A CA 1
ATOM 696 C C . ASN A 1 96 ? 7.881 -5.249 -16.820 1.00 86.25 96 ASN A C 1
ATOM 698 O O . ASN A 1 96 ? 8.625 -6.177 -17.172 1.00 86.25 96 ASN A O 1
ATOM 702 N N . GLN A 1 97 ? 6.585 -5.430 -16.589 1.00 82.88 97 GLN A N 1
ATOM 703 C CA . GLN A 1 97 ? 5.874 -6.700 -16.701 1.00 82.88 97 GLN A CA 1
ATOM 704 C C . GLN A 1 97 ? 5.940 -7.355 -18.096 1.00 82.88 97 GLN A C 1
ATOM 706 O O . GLN A 1 97 ? 5.735 -8.566 -18.207 1.00 82.88 97 GLN A O 1
ATOM 711 N N . LEU A 1 98 ? 6.291 -6.629 -19.170 1.00 85.25 98 LEU A N 1
ATOM 712 C CA . LEU A 1 98 ? 6.482 -7.220 -20.508 1.00 85.25 98 LEU A CA 1
ATOM 713 C C . LEU A 1 98 ? 7.671 -8.187 -20.578 1.00 85.25 98 LEU A C 1
ATOM 715 O O . LEU A 1 98 ? 7.705 -9.048 -21.464 1.00 85.25 98 LEU A O 1
ATOM 719 N N . TYR A 1 99 ? 8.640 -8.064 -19.669 1.00 85.56 99 TYR A N 1
ATOM 720 C CA . TYR A 1 99 ? 9.784 -8.976 -19.596 1.00 85.56 99 TYR A CA 1
ATOM 721 C C . TYR A 1 99 ? 9.496 -10.225 -18.754 1.00 85.56 99 TYR A C 1
ATOM 723 O O . TYR A 1 99 ? 10.152 -11.252 -18.945 1.00 85.56 99 TYR A O 1
ATOM 731 N N . GLY A 1 100 ? 8.502 -10.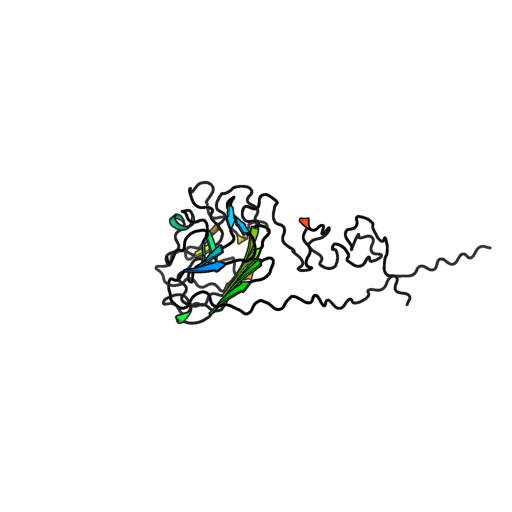174 -17.868 1.00 88.06 100 GLY A N 1
ATOM 732 C CA . GLY A 1 100 ? 8.084 -11.297 -17.039 1.00 88.06 100 GLY A CA 1
ATOM 733 C C . GLY A 1 100 ? 7.316 -10.846 -15.803 1.00 88.06 100 GLY A C 1
ATOM 734 O O . GLY A 1 100 ? 7.436 -9.702 -15.374 1.00 88.06 100 GLY A O 1
ATOM 735 N N . GLY A 1 101 ? 6.546 -11.773 -15.233 1.00 91.19 101 GLY A N 1
ATOM 736 C CA . GLY A 1 101 ? 5.708 -11.514 -14.067 1.00 91.19 101 GLY A CA 1
ATOM 737 C C . GLY A 1 101 ? 4.349 -10.918 -14.409 1.00 91.19 101 GLY A C 1
ATOM 738 O O . GLY A 1 101 ? 3.909 -10.943 -15.561 1.00 91.19 101 GLY A O 1
ATOM 739 N N . THR A 1 102 ? 3.640 -10.465 -13.379 1.00 92.56 102 THR A N 1
ATOM 740 C CA . THR A 1 102 ? 2.280 -9.937 -13.504 1.00 92.56 102 THR A CA 1
ATOM 741 C C . THR A 1 102 ? 1.989 -8.854 -12.481 1.00 92.56 102 THR A C 1
ATOM 743 O O . THR A 1 102 ? 2.364 -9.000 -11.323 1.00 92.56 102 THR A O 1
ATOM 746 N N . G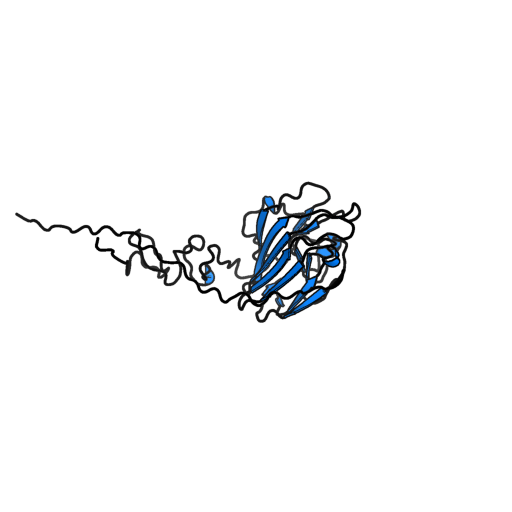LU A 1 103 ? 1.228 -7.855 -12.909 1.00 94.00 103 GLU A N 1
ATOM 747 C CA . GLU A 1 103 ? 0.721 -6.744 -12.104 1.00 94.00 103 GLU A CA 1
ATOM 748 C C . GLU A 1 103 ? -0.802 -6.841 -12.052 1.00 94.00 103 GLU A C 1
ATOM 750 O O . GLU A 1 103 ? -1.454 -6.855 -13.106 1.00 94.00 103 GLU A O 1
ATOM 755 N N . ARG A 1 104 ? -1.380 -6.981 -10.858 1.00 94.31 104 ARG A N 1
ATOM 756 C CA . ARG A 1 104 ? -2.828 -7.146 -10.677 1.00 94.31 104 ARG A CA 1
ATOM 757 C C . ARG A 1 104 ? -3.343 -6.405 -9.458 1.00 94.31 104 ARG A C 1
ATOM 759 O O . ARG A 1 104 ? -2.587 -6.128 -8.540 1.00 94.31 104 ARG A O 1
ATOM 766 N N . TYR A 1 105 ? -4.639 -6.129 -9.457 1.00 95.62 105 TYR A N 1
ATOM 767 C CA . TYR A 1 105 ? -5.354 -5.727 -8.256 1.00 95.62 105 TYR A CA 1
ATOM 768 C C . TYR A 1 105 ? -6.629 -6.548 -8.056 1.00 95.62 105 TYR A C 1
ATOM 770 O O . TYR A 1 105 ? -7.179 -7.111 -9.014 1.00 95.62 105 TYR A O 1
ATOM 778 N N . TYR A 1 106 ? -7.104 -6.563 -6.816 1.00 94.88 106 TYR A N 1
ATOM 779 C CA . TYR A 1 106 ? -8.345 -7.178 -6.361 1.00 94.88 106 TYR A CA 1
ATOM 780 C C . TYR A 1 106 ? -9.107 -6.130 -5.549 1.00 94.88 106 TYR A C 1
ATOM 782 O O . TYR A 1 106 ? -8.522 -5.406 -4.750 1.00 94.88 106 TYR A O 1
ATOM 790 N N . LEU A 1 107 ? -10.406 -6.004 -5.805 1.00 93.44 107 LEU A N 1
ATOM 791 C CA . LEU A 1 107 ? -11.273 -5.074 -5.087 1.00 93.44 107 LEU A CA 1
ATOM 792 C C . LEU A 1 107 ? -12.188 -5.837 -4.144 1.00 93.44 107 LEU A C 1
ATOM 794 O O . LEU A 1 107 ? -12.953 -6.697 -4.580 1.00 93.44 107 LEU A O 1
ATOM 798 N N . TYR A 1 108 ? -12.162 -5.449 -2.885 1.00 89.56 108 TYR A N 1
ATOM 799 C CA . TYR A 1 108 ? -13.067 -5.918 -1.855 1.00 89.56 108 TYR A CA 1
ATOM 800 C C . TYR A 1 108 ? -13.969 -4.752 -1.421 1.00 89.56 108 TYR A C 1
ATOM 802 O O . TYR A 1 108 ? -13.771 -3.615 -1.864 1.00 89.56 108 TYR A O 1
ATOM 810 N N . PRO A 1 109 ? -15.042 -5.012 -0.657 1.00 86.06 109 PRO A N 1
ATOM 811 C CA . PRO A 1 109 ? -15.913 -3.945 -0.166 1.00 86.06 109 PRO A CA 1
ATOM 812 C C . PRO A 1 109 ? -15.196 -2.914 0.718 1.00 86.06 109 PRO A C 1
ATOM 814 O O . PRO A 1 109 ? -15.591 -1.751 0.706 1.00 86.06 109 PRO A O 1
ATOM 817 N N . ASP A 1 110 ? -14.175 -3.362 1.439 1.00 84.81 110 ASP A N 1
ATOM 818 C CA . ASP A 1 110 ? -13.428 -2.684 2.503 1.00 84.81 110 ASP A CA 1
ATOM 819 C C . ASP A 1 110 ? -11.980 -2.349 2.110 1.00 84.81 110 ASP A C 1
ATOM 821 O O . ASP A 1 110 ? -11.400 -1.423 2.665 1.00 84.81 110 ASP A O 1
ATOM 825 N N . HIS A 1 111 ? -11.387 -3.040 1.130 1.00 91.88 111 HIS A N 1
ATOM 826 C CA . HIS A 1 111 ? -10.010 -2.763 0.722 1.00 91.88 111 HIS A CA 1
ATOM 827 C C . HIS A 1 111 ? -9.700 -2.992 -0.764 1.00 91.88 111 HIS A C 1
ATOM 829 O O . HIS A 1 111 ? -10.432 -3.629 -1.530 1.00 91.88 111 HIS A O 1
ATOM 835 N N . LEU A 1 112 ? -8.566 -2.435 -1.189 1.00 95.62 112 LEU A N 1
ATOM 836 C CA . LEU A 1 112 ? -7.916 -2.697 -2.472 1.00 95.62 112 LEU A CA 1
ATOM 837 C C . LEU A 1 112 ? -6.617 -3.462 -2.211 1.00 95.62 112 LEU A C 1
ATOM 839 O O . LEU A 1 112 ? -5.710 -2.892 -1.616 1.00 95.62 112 LEU A O 1
ATOM 843 N N . GLU A 1 113 ? -6.492 -4.676 -2.741 1.00 95.75 113 GLU A N 1
ATOM 844 C CA . GLU A 1 113 ? -5.231 -5.429 -2.766 1.00 95.75 113 GLU A CA 1
ATOM 845 C C . GLU A 1 113 ? -4.530 -5.227 -4.118 1.00 95.75 113 GLU A C 1
ATOM 847 O O . GLU A 1 113 ? -5.157 -5.313 -5.179 1.00 95.75 113 GLU A O 1
ATOM 852 N N . ILE A 1 114 ? -3.222 -4.977 -4.104 1.00 96.25 114 ILE A N 1
ATOM 853 C CA . ILE A 1 114 ? -2.368 -4.793 -5.283 1.00 96.25 114 ILE A CA 1
ATOM 854 C C . ILE A 1 114 ? -1.212 -5.785 -5.203 1.00 96.25 114 ILE A C 1
ATOM 856 O O . ILE A 1 114 ? -0.504 -5.840 -4.204 1.00 96.25 114 ILE A O 1
ATOM 860 N N . GLU A 1 115 ? -0.976 -6.526 -6.282 1.00 94.44 115 GLU A N 1
ATOM 861 C CA . GLU A 1 115 ? 0.074 -7.535 -6.375 1.00 94.44 115 GLU A CA 1
ATOM 862 C C . GLU A 1 115 ? 1.002 -7.284 -7.564 1.00 94.44 115 GLU A C 1
ATOM 864 O O . GLU A 1 115 ? 0.571 -7.167 -8.719 1.00 94.44 115 GLU A O 1
ATOM 869 N N . PHE A 1 116 ? 2.300 -7.331 -7.281 1.00 94.00 116 PHE A N 1
ATOM 870 C CA . PHE A 1 116 ? 3.349 -7.559 -8.265 1.00 94.00 116 PHE A CA 1
ATOM 871 C C . PHE A 1 116 ? 3.905 -8.952 -8.004 1.00 94.00 116 PHE A C 1
ATOM 873 O O . PHE A 1 116 ? 4.344 -9.255 -6.899 1.00 94.00 116 PHE A O 1
ATOM 880 N N . THR A 1 117 ? 3.886 -9.828 -9.007 1.00 94.06 117 THR A N 1
ATOM 881 C CA . THR A 1 117 ? 4.385 -11.204 -8.874 1.00 94.06 117 THR A CA 1
ATOM 882 C C . THR A 1 117 ? 5.450 -11.486 -9.915 1.00 94.06 117 THR A C 1
ATOM 884 O O . THR A 1 117 ? 5.145 -11.585 -11.105 1.00 94.06 117 THR A O 1
ATOM 887 N N . ASN A 1 118 ? 6.692 -11.679 -9.468 1.00 92.44 118 ASN A N 1
ATOM 888 C CA . ASN A 1 118 ? 7.862 -11.907 -10.319 1.00 92.44 118 ASN A CA 1
ATOM 889 C C . ASN A 1 118 ? 8.035 -10.865 -11.443 1.00 92.44 118 ASN A C 1
ATOM 891 O O . ASN A 1 118 ? 8.506 -11.212 -12.529 1.00 92.44 118 ASN A O 1
ATOM 895 N N . VAL A 1 119 ? 7.626 -9.614 -11.210 1.00 91.19 119 VAL A N 1
ATOM 896 C CA . VAL A 1 119 ? 7.712 -8.540 -12.209 1.00 91.19 119 VAL A CA 1
ATOM 897 C C . VAL A 1 119 ? 9.173 -8.166 -12.399 1.00 91.19 119 VAL A C 1
ATOM 899 O O . VAL A 1 119 ? 9.858 -7.821 -11.436 1.00 91.19 119 VAL A O 1
ATOM 902 N N . LEU A 1 120 ? 9.676 -8.289 -13.626 1.00 89.19 120 LEU A N 1
ATOM 903 C CA . LEU A 1 120 ? 11.079 -7.999 -13.915 1.00 89.19 120 LEU A CA 1
ATOM 904 C C . LEU A 1 120 ? 11.326 -6.495 -14.031 1.00 89.19 120 LEU A C 1
ATOM 906 O O . LEU A 1 120 ? 10.459 -5.750 -14.475 1.00 89.19 120 LEU A O 1
ATOM 910 N N . ASN A 1 121 ? 12.532 -6.057 -13.684 1.00 84.50 121 ASN A N 1
ATOM 911 C CA . ASN A 1 121 ? 12.966 -4.691 -13.976 1.00 84.50 121 ASN A CA 1
ATOM 912 C C . ASN A 1 121 ? 13.265 -4.500 -15.465 1.00 84.50 121 ASN A C 1
ATOM 914 O O . ASN A 1 121 ? 13.689 -5.428 -16.164 1.00 84.50 121 ASN A O 1
ATOM 918 N N . TYR A 1 122 ? 13.166 -3.262 -15.938 1.00 78.31 122 TYR A N 1
ATOM 919 C CA . TYR A 1 122 ? 13.663 -2.913 -17.259 1.00 78.31 122 TYR A CA 1
ATOM 920 C C . TYR A 1 122 ? 15.188 -3.169 -17.342 1.00 78.31 122 TYR A C 1
ATOM 922 O O . TYR A 1 122 ? 15.978 -2.748 -16.493 1.00 78.31 122 TYR A O 1
ATOM 930 N N . TRP A 1 123 ? 15.620 -3.914 -18.370 1.00 71.81 123 TRP A N 1
ATOM 931 C CA . TRP A 1 123 ? 17.014 -4.329 -18.654 1.00 71.81 123 TRP A CA 1
ATOM 932 C C . TRP A 1 123 ? 17.715 -5.297 -17.690 1.00 71.81 123 TRP A C 1
ATOM 934 O O . TRP A 1 123 ? 18.835 -5.722 -18.004 1.00 71.81 123 TRP A O 1
ATOM 944 N N . THR A 1 124 ? 17.116 -5.702 -16.571 1.00 68.88 124 THR A N 1
ATOM 945 C CA . THR A 1 124 ? 17.699 -6.742 -15.705 1.00 68.88 124 THR A CA 1
ATOM 946 C C . THR A 1 124 ? 16.740 -7.915 -15.521 1.00 68.88 124 THR A C 1
ATOM 948 O O . THR A 1 124 ? 15.533 -7.787 -15.653 1.00 68.88 124 THR A O 1
ATOM 951 N N . LEU A 1 125 ? 17.281 -9.108 -15.255 1.00 68.12 125 LEU A N 1
ATOM 952 C CA . LEU A 1 125 ? 16.470 -10.314 -15.017 1.00 68.12 125 LEU A CA 1
ATOM 953 C C . LEU A 1 125 ? 16.037 -10.458 -13.549 1.00 68.12 125 LEU A C 1
ATOM 955 O O . LEU A 1 125 ? 15.594 -11.529 -13.141 1.00 68.12 125 LEU A O 1
ATOM 959 N N . GLY A 1 126 ? 16.238 -9.417 -12.742 1.00 79.88 126 GLY A N 1
ATOM 960 C CA . GLY A 1 126 ? 15.827 -9.403 -11.349 1.00 79.88 126 GLY A CA 1
ATOM 961 C C . GLY A 1 126 ? 14.316 -9.270 -11.240 1.00 79.88 126 GLY A C 1
ATOM 962 O O . GLY A 1 126 ? 13.745 -8.377 -11.861 1.00 79.88 126 GLY A O 1
ATOM 963 N N . ALA A 1 127 ? 13.694 -10.175 -10.489 1.00 86.69 127 ALA A N 1
ATOM 964 C CA . ALA A 1 127 ? 12.252 -10.232 -10.305 1.00 86.69 127 ALA A CA 1
ATOM 965 C C . ALA A 1 127 ? 11.854 -9.599 -8.972 1.00 86.69 127 ALA A C 1
ATOM 967 O O . ALA A 1 127 ? 12.553 -9.771 -7.972 1.00 86.69 127 ALA A O 1
ATOM 968 N N . ASN A 1 128 ? 10.720 -8.909 -8.975 1.00 89.50 128 ASN A N 1
ATOM 969 C CA . ASN A 1 128 ? 10.157 -8.247 -7.811 1.00 89.50 128 ASN A CA 1
ATOM 970 C C . ASN A 1 128 ? 8.792 -8.855 -7.491 1.00 89.50 128 ASN A C 1
ATOM 972 O O . ASN A 1 128 ? 7.982 -9.102 -8.391 1.00 89.50 128 ASN A O 1
ATOM 976 N N . THR A 1 129 ? 8.563 -9.114 -6.209 1.00 93.56 129 THR A N 1
ATOM 977 C CA . THR A 1 129 ? 7.297 -9.625 -5.688 1.00 93.56 129 THR A CA 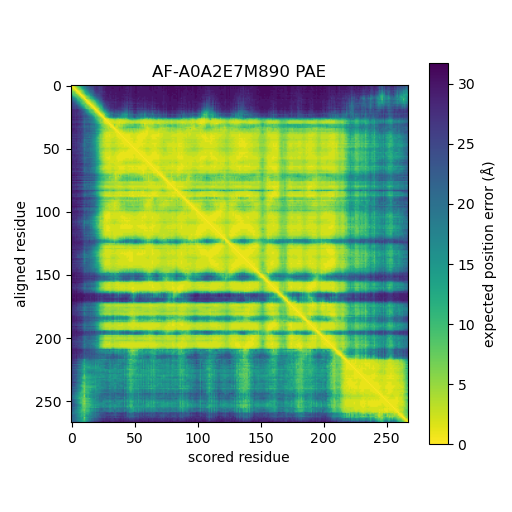1
ATOM 978 C C . THR A 1 129 ? 6.964 -8.878 -4.413 1.00 93.56 129 THR A C 1
ATOM 980 O O . THR A 1 129 ? 7.754 -8.905 -3.467 1.00 93.56 129 THR A O 1
ATOM 983 N N . TYR A 1 130 ? 5.827 -8.196 -4.424 1.00 92.94 130 TYR A N 1
ATOM 984 C CA . TYR A 1 130 ? 5.320 -7.417 -3.304 1.00 92.94 130 TYR A CA 1
ATOM 985 C C . TYR A 1 130 ? 3.798 -7.266 -3.403 1.00 92.94 130 TYR A C 1
ATOM 987 O O . TYR A 1 130 ? 3.225 -7.346 -4.497 1.00 92.94 130 TYR A O 1
ATOM 995 N N . ARG A 1 131 ? 3.166 -7.058 -2.249 1.00 95.25 131 ARG A N 1
ATOM 996 C CA . ARG A 1 131 ? 1.719 -6.898 -2.067 1.00 95.25 131 ARG A CA 1
ATOM 997 C C . ARG A 1 131 ? 1.449 -5.642 -1.249 1.00 95.25 131 ARG A C 1
ATOM 999 O O . ARG A 1 131 ? 2.260 -5.301 -0.392 1.00 95.25 131 ARG A O 1
ATOM 1006 N N . VAL A 1 132 ? 0.340 -4.971 -1.532 1.00 96.06 132 VAL A N 1
ATOM 1007 C CA . VAL A 1 132 ? -0.155 -3.832 -0.750 1.00 96.06 132 VAL A CA 1
ATOM 1008 C C . VAL A 1 132 ? -1.654 -3.929 -0.596 1.00 96.06 132 VAL A C 1
ATOM 1010 O O . VAL A 1 132 ? -2.329 -4.123 -1.608 1.00 96.06 132 VAL A O 1
ATOM 1013 N N . ASN A 1 133 ? -2.165 -3.703 0.611 1.00 94.25 133 ASN A N 1
ATOM 1014 C CA . ASN A 1 133 ? -3.589 -3.465 0.825 1.00 94.25 133 ASN A CA 1
ATOM 1015 C C . ASN A 1 133 ? -3.833 -2.014 1.234 1.00 94.25 133 ASN A C 1
ATOM 1017 O O . ASN A 1 133 ? -3.085 -1.455 2.029 1.00 94.25 133 ASN A O 1
ATOM 1021 N N . LEU A 1 134 ? -4.870 -1.393 0.670 1.00 94.25 134 LEU A N 1
ATOM 1022 C CA . LEU A 1 134 ? -5.405 -0.107 1.120 1.00 94.25 134 LEU A CA 1
ATOM 1023 C C . LEU A 1 134 ? -6.777 -0.338 1.751 1.00 94.25 134 LEU A C 1
ATOM 1025 O O . LEU A 1 134 ? -7.715 -0.646 1.012 1.00 94.25 134 LEU A O 1
ATOM 1029 N N . TRP A 1 135 ? -6.897 -0.141 3.058 1.00 91.06 135 TRP A N 1
ATOM 1030 C CA . TRP A 1 135 ? -8.125 -0.353 3.827 1.00 91.06 135 TRP A CA 1
ATOM 1031 C C . TRP A 1 135 ? -8.965 0.924 3.889 1.00 91.06 135 TRP A C 1
ATOM 1033 O O . TRP A 1 135 ? -8.427 2.033 3.906 1.00 91.06 135 TRP A O 1
ATOM 1043 N N . ASP A 1 136 ? -10.289 0.816 3.914 1.00 89.12 136 ASP A N 1
ATOM 1044 C CA . ASP A 1 136 ? -11.215 1.956 3.970 1.00 89.12 136 ASP A CA 1
ATOM 1045 C C . ASP A 1 136 ? -11.104 2.798 5.258 1.00 89.12 136 ASP A C 1
ATOM 1047 O O . ASP A 1 136 ? -11.519 3.963 5.278 1.00 89.12 136 ASP A O 1
ATOM 1051 N N . THR A 1 137 ? -10.422 2.270 6.274 1.00 84.44 137 THR A N 1
ATOM 1052 C CA . THR A 1 137 ? -9.960 2.980 7.477 1.00 84.44 137 THR A CA 1
ATOM 1053 C C . THR A 1 137 ? -8.888 4.039 7.173 1.00 84.44 137 THR A C 1
ATOM 1055 O O . THR A 1 137 ? -8.723 5.010 7.917 1.00 84.44 137 THR A O 1
ATOM 1058 N N . GLY A 1 138 ? -8.187 3.918 6.040 1.00 87.38 138 GLY A N 1
ATOM 1059 C CA . GLY A 1 138 ? -7.051 4.761 5.642 1.00 87.38 138 GLY A CA 1
ATOM 1060 C C . GLY A 1 138 ? -5.692 4.155 5.987 1.00 87.38 138 GLY A C 1
ATOM 1061 O O . GLY A 1 138 ? -4.654 4.709 5.603 1.00 87.38 138 GLY A O 1
ATOM 1062 N N . ALA A 1 139 ? -5.703 3.019 6.682 1.00 88.19 139 ALA A N 1
ATOM 1063 C CA . ALA A 1 139 ? -4.530 2.208 6.931 1.00 88.19 139 ALA A CA 1
ATOM 1064 C C . ALA A 1 139 ? -4.107 1.460 5.654 1.00 88.19 139 ALA A C 1
ATOM 1066 O O . ALA A 1 139 ? -4.908 1.216 4.745 1.00 88.19 139 ALA A O 1
ATOM 1067 N N . PHE A 1 140 ? -2.825 1.128 5.546 1.00 92.12 140 PHE A N 1
ATOM 1068 C CA . PHE A 1 140 ? -2.306 0.316 4.452 1.00 92.12 140 PHE A CA 1
ATOM 1069 C C . PHE A 1 140 ? -1.072 -0.466 4.876 1.00 92.12 140 PHE A C 1
ATOM 1071 O O . PHE A 1 140 ? -0.269 0.021 5.669 1.00 92.12 140 PHE A O 1
ATOM 1078 N N . ASP A 1 141 ? -0.875 -1.639 4.295 1.00 93.12 141 ASP A N 1
ATOM 1079 C CA . ASP A 1 141 ? 0.307 -2.462 4.529 1.00 93.12 141 ASP A CA 1
ATOM 1080 C C . ASP A 1 141 ? 1.111 -2.684 3.244 1.00 93.12 141 ASP A C 1
ATOM 1082 O O . ASP A 1 141 ? 0.610 -2.533 2.128 1.00 93.12 141 ASP A O 1
ATOM 1086 N N . ILE A 1 142 ? 2.397 -2.991 3.398 1.00 94.69 142 ILE A N 1
ATOM 1087 C CA . ILE A 1 142 ? 3.301 -3.339 2.303 1.00 94.69 142 ILE A CA 1
ATOM 1088 C C . ILE A 1 142 ? 4.059 -4.610 2.681 1.00 94.69 142 ILE A C 1
ATOM 1090 O O . ILE A 1 142 ? 4.967 -4.569 3.511 1.00 94.69 142 ILE A O 1
ATOM 1094 N N . THR A 1 143 ? 3.749 -5.724 2.021 1.00 94.94 143 THR A N 1
ATOM 1095 C CA . THR A 1 143 ? 4.518 -6.972 2.118 1.00 94.94 143 THR A CA 1
ATOM 1096 C C . THR A 1 143 ? 5.557 -7.040 1.006 1.00 94.94 143 THR A C 1
ATOM 1098 O O . THR A 1 143 ? 5.222 -6.935 -0.179 1.00 94.94 143 THR A O 1
ATOM 1101 N N . VAL A 1 144 ? 6.825 -7.270 1.358 1.00 92.50 144 VAL A N 1
ATOM 1102 C CA . VAL A 1 144 ? 7.923 -7.373 0.382 1.00 92.50 144 VAL A CA 1
ATOM 1103 C C . VAL A 1 144 ? 8.558 -8.760 0.407 1.00 92.50 144 VAL A C 1
ATOM 1105 O O . VAL A 1 144 ? 9.389 -9.058 1.256 1.00 92.50 144 VAL A O 1
ATOM 1108 N N . ASP A 1 145 ? 8.252 -9.599 -0.582 1.00 92.12 145 ASP A N 1
ATOM 1109 C CA . ASP A 1 145 ? 8.815 -10.955 -0.678 1.00 92.12 145 ASP A CA 1
ATOM 1110 C C . ASP A 1 145 ? 10.181 -10.975 -1.367 1.00 92.12 145 ASP A C 1
ATOM 1112 O O . ASP A 1 145 ? 11.127 -11.643 -0.943 1.00 92.12 145 ASP A O 1
ATOM 1116 N N . SER A 1 146 ? 10.286 -10.264 -2.487 1.00 89.25 146 SER A N 1
ATOM 1117 C CA . SER A 1 146 ? 11.518 -10.198 -3.265 1.00 89.25 146 SER A CA 1
ATOM 1118 C C . SER A 1 146 ? 11.650 -8.844 -3.925 1.00 89.25 146 SER A C 1
ATOM 1120 O O . SER A 1 146 ? 10.693 -8.310 -4.485 1.00 89.25 146 SER A O 1
ATOM 1122 N N . ILE A 1 147 ? 12.867 -8.321 -3.900 1.00 86.31 147 ILE A N 1
ATOM 1123 C CA . ILE A 1 147 ? 13.222 -7.125 -4.635 1.00 86.31 147 ILE A CA 1
ATOM 1124 C C . ILE A 1 147 ? 14.519 -7.369 -5.380 1.00 86.31 147 ILE A C 1
ATOM 1126 O O . ILE A 1 147 ? 15.437 -8.038 -4.894 1.00 86.31 147 ILE A O 1
ATOM 1130 N N . SER A 1 148 ? 14.612 -6.787 -6.562 1.00 82.00 148 SER A N 1
ATOM 1131 C CA . SER A 1 148 ? 15.873 -6.605 -7.240 1.00 82.00 148 SER A CA 1
ATOM 1132 C C . SER A 1 148 ? 16.071 -5.126 -7.477 1.00 82.00 148 SER A C 1
ATOM 1134 O O . SER A 1 148 ? 15.254 -4.480 -8.124 1.00 82.00 148 SER A O 1
ATOM 1136 N N . TYR A 1 149 ? 17.230 -4.615 -7.074 1.00 74.25 149 TYR A N 1
ATOM 1137 C CA . TYR A 1 149 ? 17.757 -3.413 -7.706 1.00 74.25 149 TYR A CA 1
ATOM 1138 C C . TYR A 1 149 ? 17.864 -3.700 -9.204 1.00 74.25 149 TYR A C 1
ATOM 1140 O O . TYR A 1 149 ? 18.314 -4.790 -9.589 1.00 74.25 149 TYR A O 1
ATOM 1148 N N . GLY A 1 150 ? 17.404 -2.798 -10.063 1.00 64.50 150 GLY A N 1
ATOM 1149 C CA . GLY A 1 150 ? 17.679 -2.970 -11.480 1.00 64.50 150 GLY A CA 1
ATOM 1150 C C . GLY A 1 150 ? 19.053 -2.399 -11.823 1.00 64.50 150 GLY A C 1
ATOM 1151 O O . GLY A 1 150 ? 20.053 -2.748 -11.193 1.00 64.50 150 GLY A O 1
ATOM 1152 N N . ASN A 1 151 ? 19.163 -1.647 -12.911 1.00 61.91 151 ASN A N 1
ATOM 1153 C CA . ASN A 1 151 ? 20.470 -1.299 -13.466 1.00 61.91 151 ASN A CA 1
ATOM 1154 C C . ASN A 1 151 ? 21.203 -0.215 -12.637 1.00 61.91 151 ASN A C 1
ATOM 1156 O O . ASN A 1 151 ? 20.609 0.482 -11.828 1.00 61.91 151 ASN A O 1
ATOM 1160 N N . ALA A 1 152 ? 22.507 -0.023 -12.872 1.00 52.81 152 ALA A N 1
ATOM 1161 C CA . ALA A 1 152 ? 23.346 0.935 -12.133 1.00 52.81 152 ALA A CA 1
ATOM 1162 C C . ALA A 1 152 ? 22.935 2.426 -12.255 1.00 52.81 152 ALA A C 1
ATOM 1164 O O . ALA A 1 152 ? 23.581 3.280 -11.649 1.00 52.81 152 ALA A O 1
ATOM 1165 N N . GLN A 1 153 ? 21.931 2.761 -13.073 1.00 53.00 153 GLN A N 1
ATOM 116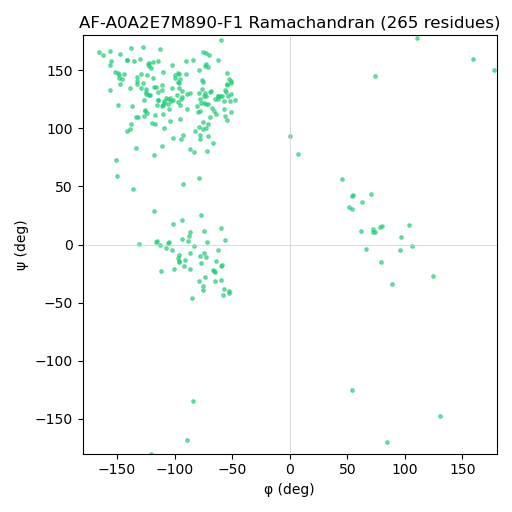6 C CA . GLN A 1 153 ? 21.338 4.101 -13.170 1.00 53.00 153 GLN A CA 1
ATOM 1167 C C . GLN A 1 153 ? 20.130 4.259 -12.228 1.00 53.00 153 GLN A C 1
ATOM 1169 O O . GLN A 1 153 ? 19.786 5.386 -11.885 1.00 53.00 153 GLN A O 1
ATOM 1174 N N . GLN A 1 154 ? 19.541 3.151 -11.766 1.00 62.00 154 GLN A N 1
ATOM 1175 C CA . GLN A 1 154 ? 18.514 3.093 -10.726 1.00 62.00 154 GLN A CA 1
ATOM 1176 C C . GLN A 1 154 ? 19.218 3.032 -9.369 1.00 62.00 154 GLN A C 1
ATOM 1178 O O . GLN A 1 154 ? 19.499 1.976 -8.804 1.00 62.00 154 GLN A O 1
ATOM 1183 N N . ASN A 1 155 ? 19.606 4.205 -8.882 1.00 61.53 155 ASN A N 1
ATOM 1184 C CA . ASN A 1 155 ? 20.427 4.315 -7.683 1.00 61.53 155 ASN A CA 1
ATOM 1185 C C . ASN A 1 155 ? 19.621 4.253 -6.383 1.00 61.53 155 ASN A C 1
ATOM 1187 O O . ASN A 1 155 ? 20.243 4.378 -5.332 1.00 61.53 155 ASN A O 1
ATOM 1191 N N . GLN A 1 156 ? 18.287 4.132 -6.445 1.00 79.69 156 GLN A N 1
ATOM 1192 C CA . GLN A 1 156 ? 17.388 4.213 -5.293 1.00 79.69 156 GLN A CA 1
ATOM 1193 C C . GLN A 1 156 ? 16.157 3.319 -5.484 1.00 79.69 156 GLN A C 1
ATOM 1195 O O . GLN A 1 156 ? 15.661 3.186 -6.594 1.00 79.69 156 GLN A O 1
ATOM 1200 N N . ILE A 1 157 ? 15.664 2.745 -4.393 1.00 85.88 157 ILE A N 1
ATOM 1201 C CA . ILE A 1 157 ? 14.288 2.261 -4.246 1.00 85.88 157 ILE A CA 1
ATOM 1202 C C . ILE A 1 157 ? 13.672 3.116 -3.149 1.00 85.88 157 ILE A C 1
ATOM 1204 O O . ILE A 1 157 ? 14.331 3.347 -2.133 1.00 85.88 157 ILE A O 1
ATOM 1208 N N . VAL A 1 158 ? 12.445 3.589 -3.347 1.00 88.75 158 VAL A N 1
ATOM 1209 C CA . VAL A 1 158 ? 11.718 4.353 -2.325 1.00 88.75 158 VAL A CA 1
ATOM 1210 C C . VAL A 1 158 ? 10.501 3.552 -1.883 1.00 88.75 158 VAL A C 1
ATOM 1212 O O . VAL A 1 158 ? 9.682 3.166 -2.719 1.00 88.75 158 VAL A O 1
ATOM 1215 N N . LEU A 1 159 ? 10.397 3.296 -0.580 1.00 92.00 159 LEU A N 1
ATOM 1216 C CA . LEU A 1 159 ? 9.274 2.590 0.035 1.00 92.00 159 LEU A CA 1
ATOM 1217 C C . LEU A 1 159 ? 8.679 3.446 1.147 1.00 92.00 159 LEU A C 1
ATOM 1219 O O . LEU A 1 159 ? 9.423 3.982 1.964 1.00 92.00 159 LEU A O 1
ATOM 1223 N N . GLY A 1 160 ? 7.354 3.565 1.176 1.00 91.62 160 GLY A N 1
ATOM 1224 C CA . GLY A 1 160 ? 6.613 4.308 2.198 1.00 91.62 160 GLY A CA 1
ATOM 1225 C C . GLY A 1 160 ? 5.607 5.254 1.561 1.00 91.62 160 GLY A C 1
ATOM 1226 O O . GLY A 1 160 ? 5.102 4.980 0.474 1.00 91.62 160 GLY A O 1
ATOM 1227 N N . TYR A 1 161 ? 5.334 6.399 2.182 1.00 90.75 161 TYR A N 1
ATOM 1228 C CA . TYR A 1 161 ? 4.352 7.355 1.671 1.00 90.75 161 TYR A CA 1
ATOM 1229 C C . TYR A 1 161 ? 4.760 8.822 1.837 1.00 90.75 161 TYR A C 1
ATOM 1231 O O . TYR A 1 161 ? 5.579 9.182 2.685 1.00 90.75 161 TYR A O 1
ATOM 1239 N N . ALA A 1 162 ? 4.147 9.688 1.028 1.00 89.56 162 ALA A N 1
ATOM 1240 C CA . ALA A 1 162 ? 4.278 11.137 1.125 1.00 89.56 162 ALA A CA 1
ATOM 1241 C C . ALA A 1 162 ? 2.974 11.852 0.747 1.00 89.56 162 ALA A C 1
ATOM 1243 O O . ALA A 1 162 ? 2.302 11.486 -0.215 1.00 89.56 162 ALA A O 1
ATOM 1244 N N . CYS A 1 163 ? 2.659 12.939 1.459 1.00 87.31 163 CYS A N 1
ATOM 1245 C CA . CYS A 1 163 ? 1.469 13.757 1.201 1.00 87.31 163 CYS A CA 1
ATOM 1246 C C . CYS A 1 163 ? 1.647 14.859 0.151 1.00 87.31 163 CYS A C 1
ATOM 1248 O O . CYS A 1 163 ? 0.675 15.496 -0.251 1.00 87.31 163 CYS A O 1
ATOM 1250 N N . GLY A 1 164 ? 2.878 15.068 -0.320 1.00 80.75 164 GLY A N 1
ATOM 1251 C CA . GLY A 1 164 ? 3.231 16.136 -1.248 1.00 80.75 164 GLY A CA 1
ATOM 1252 C C . GLY A 1 164 ? 3.263 17.525 -0.595 1.00 80.75 164 GLY A C 1
ATOM 1253 O O . GLY A 1 164 ? 2.464 17.864 0.273 1.00 80.75 164 GLY A O 1
ATOM 1254 N N . GLY A 1 165 ? 4.183 18.379 -1.051 1.00 70.25 165 GLY A N 1
ATOM 1255 C CA . GLY A 1 165 ? 4.108 19.823 -0.802 1.00 70.25 165 GLY A CA 1
ATOM 1256 C C . GLY A 1 165 ? 5.079 20.432 0.214 1.00 70.25 165 GLY A C 1
ATOM 1257 O O . GLY A 1 165 ? 5.034 21.654 0.340 1.00 70.25 165 GLY A O 1
ATOM 1258 N N . SER A 1 166 ? 5.968 19.680 0.884 1.00 61.88 166 SER A N 1
ATOM 1259 C CA . SER A 1 166 ? 7.262 20.162 1.435 1.00 61.88 166 SER A CA 1
ATOM 1260 C C . SER A 1 166 ? 8.035 19.081 2.207 1.00 61.88 166 SER A C 1
ATOM 1262 O O . SER A 1 166 ? 7.467 18.193 2.825 1.00 61.88 166 SER A O 1
ATOM 1264 N N . SER A 1 167 ? 9.361 19.218 2.179 1.00 55.41 167 SER A N 1
ATOM 1265 C CA . SER A 1 167 ? 10.413 18.289 2.607 1.00 55.41 167 SER A CA 1
ATOM 1266 C C . SER A 1 167 ? 10.893 18.494 4.058 1.00 55.41 167 SER A C 1
ATOM 1268 O O . SER A 1 167 ? 12.090 18.680 4.287 1.00 55.41 167 SER A O 1
ATOM 1270 N N . SER A 1 168 ? 10.003 18.542 5.051 1.00 46.44 168 SER A N 1
ATOM 1271 C CA . SER A 1 168 ? 10.412 18.776 6.450 1.00 46.44 168 SER A CA 1
ATOM 1272 C C . SER A 1 168 ? 9.883 17.702 7.392 1.00 46.44 168 SER A C 1
ATOM 1274 O O . SER A 1 168 ? 8.690 17.654 7.638 1.00 46.44 168 SER A O 1
ATOM 1276 N N . GLY A 1 169 ? 10.795 16.874 7.911 1.00 50.12 169 GLY A N 1
ATOM 1277 C CA . GLY A 1 169 ? 10.539 15.687 8.752 1.00 50.12 169 GLY A CA 1
ATOM 1278 C C . GLY A 1 169 ? 11.164 14.418 8.153 1.00 50.12 169 GLY A C 1
ATOM 1279 O O . GLY A 1 169 ? 11.609 13.526 8.861 1.00 50.12 169 GLY A O 1
ATOM 1280 N N . ALA A 1 170 ? 11.300 14.454 6.832 1.00 49.03 170 ALA A N 1
ATOM 1281 C CA . ALA A 1 170 ? 11.866 13.488 5.912 1.00 49.03 170 ALA A CA 1
ATOM 1282 C C . ALA A 1 170 ? 13.392 13.290 6.078 1.00 49.03 170 ALA A C 1
ATOM 1284 O O . ALA A 1 170 ? 14.189 13.957 5.420 1.00 49.03 170 ALA A O 1
ATOM 1285 N N . PHE A 1 171 ? 13.812 12.387 6.962 1.00 51.16 171 PHE A N 1
ATOM 1286 C CA . PHE A 1 171 ? 15.103 11.710 6.823 1.00 51.16 171 PHE A CA 1
ATOM 1287 C C . PHE A 1 171 ? 14.871 10.231 7.065 1.00 51.16 171 PHE A C 1
ATOM 1289 O O . PHE A 1 171 ? 14.589 9.871 8.203 1.00 51.16 171 PHE A O 1
ATOM 1296 N N . GLY A 1 172 ? 14.983 9.450 5.981 1.00 60.72 172 GLY A N 1
ATOM 1297 C CA . GLY A 1 172 ? 14.927 7.987 5.913 1.00 60.72 172 GLY A CA 1
ATOM 1298 C C . GLY A 1 172 ? 14.708 7.319 7.258 1.00 60.72 172 GLY A C 1
ATOM 1299 O O . GLY A 1 172 ? 15.665 7.093 8.004 1.00 60.72 172 GLY A O 1
ATOM 1300 N N . THR A 1 173 ? 13.440 7.066 7.563 1.00 72.69 173 THR A N 1
ATOM 1301 C CA . THR A 1 173 ? 13.082 6.172 8.652 1.00 72.69 173 THR A CA 1
ATOM 1302 C C . THR A 1 173 ? 13.721 4.831 8.319 1.00 72.69 173 THR A C 1
ATOM 1304 O O . THR A 1 173 ? 13.553 4.350 7.205 1.00 72.69 173 THR A O 1
ATOM 1307 N N . ASP A 1 174 ? 14.480 4.259 9.248 1.00 86.75 174 ASP A N 1
ATOM 1308 C CA . ASP A 1 174 ? 14.854 2.849 9.158 1.00 86.75 174 ASP A CA 1
ATOM 1309 C C . ASP A 1 174 ? 13.577 2.058 9.446 1.00 86.75 174 ASP A C 1
ATOM 1311 O O . ASP A 1 174 ? 13.187 1.881 10.608 1.00 86.75 174 ASP A O 1
ATOM 1315 N N . LEU A 1 175 ? 12.852 1.700 8.385 1.00 89.31 175 LEU A N 1
ATOM 1316 C CA . LEU A 1 175 ? 11.542 1.067 8.509 1.00 89.31 175 LEU A CA 1
ATOM 1317 C C . LEU A 1 175 ? 11.688 -0.308 9.158 1.00 89.31 175 LEU A C 1
ATOM 1319 O O . LEU A 1 175 ? 10.835 -0.695 9.951 1.00 89.31 175 LEU A O 1
ATOM 1323 N N . SER A 1 176 ? 12.818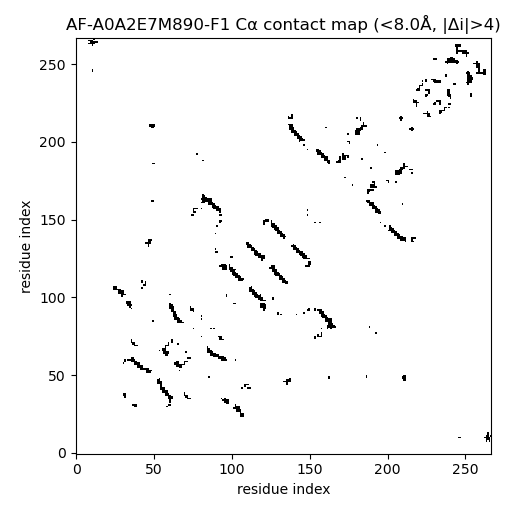 -0.983 8.927 1.00 89.12 176 SER A N 1
ATOM 1324 C CA . SER A 1 176 ? 13.129 -2.290 9.512 1.00 89.12 176 SER A CA 1
ATOM 1325 C C . SER A 1 176 ? 13.281 -2.252 11.040 1.00 89.12 176 SER A C 1
ATOM 1327 O O . SER A 1 176 ? 13.099 -3.265 11.717 1.00 89.12 176 SER A O 1
ATOM 1329 N N . ALA A 1 177 ? 13.609 -1.082 11.597 1.00 88.31 177 ALA A N 1
ATOM 1330 C CA . ALA A 1 177 ? 13.772 -0.854 13.030 1.00 88.31 177 ALA A CA 1
A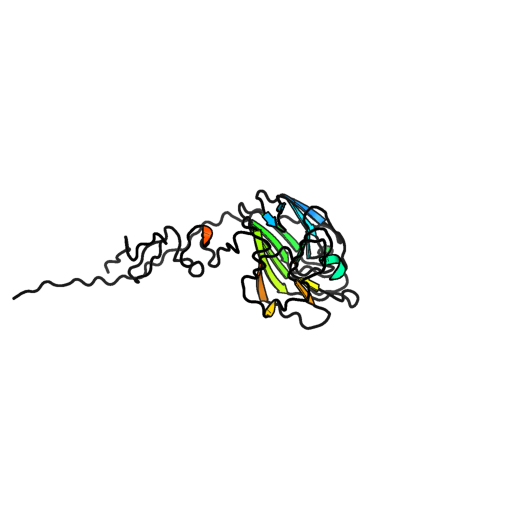TOM 1331 C C . ALA A 1 177 ? 12.607 -0.075 13.665 1.00 88.31 177 ALA A C 1
ATOM 1333 O O . ALA A 1 177 ? 12.650 0.228 14.864 1.00 88.31 177 ALA A O 1
ATOM 1334 N N . THR A 1 178 ? 11.585 0.280 12.884 1.00 86.25 178 THR A N 1
ATOM 1335 C CA . THR A 1 178 ? 10.452 1.078 13.358 1.00 86.25 178 THR A CA 1
ATOM 1336 C C . THR A 1 178 ? 9.380 0.172 13.970 1.00 86.25 178 THR A C 1
ATOM 1338 O O . THR A 1 178 ? 9.003 -0.818 13.339 1.00 86.25 178 THR A O 1
ATOM 1341 N N . PRO A 1 179 ? 8.879 0.476 15.186 1.00 85.31 179 PRO A N 1
ATOM 1342 C CA . PRO A 1 179 ? 7.764 -0.260 15.776 1.00 85.31 179 PRO A CA 1
ATOM 1343 C C . PRO A 1 179 ? 6.551 -0.286 14.842 1.00 85.31 179 PRO A C 1
ATOM 1345 O O . PRO A 1 179 ? 6.236 0.735 14.234 1.00 85.31 179 PRO A O 1
ATOM 1348 N N . GLN A 1 180 ? 5.908 -1.447 14.747 1.00 84.19 180 GLN A N 1
ATOM 1349 C CA . GLN A 1 180 ? 4.665 -1.627 14.002 1.00 84.19 180 GLN A CA 1
ATOM 1350 C C . GLN A 1 180 ? 3.455 -1.531 14.959 1.00 84.19 180 GLN A C 1
ATOM 1352 O O . GLN A 1 180 ? 3.605 -1.928 16.122 1.00 84.19 180 GLN A O 1
ATOM 1357 N N . PRO A 1 181 ? 2.307 -1.008 14.493 1.00 84.44 181 PRO A N 1
ATOM 1358 C CA . PRO A 1 181 ? 2.157 -0.345 13.200 1.00 84.44 181 PRO A CA 1
ATOM 1359 C C . PRO A 1 181 ? 2.855 1.028 13.172 1.00 84.44 181 PRO A C 1
ATOM 1361 O O . PRO A 1 181 ? 3.054 1.691 14.194 1.00 84.44 181 PRO A O 1
ATOM 1364 N N . ILE A 1 182 ? 3.272 1.461 11.983 1.00 84.44 182 ILE A N 1
ATOM 1365 C CA . ILE A 1 182 ? 3.949 2.741 11.770 1.00 84.44 182 ILE A CA 1
ATOM 1366 C C . ILE A 1 182 ? 2.920 3.867 11.836 1.00 84.44 182 ILE A C 1
ATOM 1368 O O . ILE A 1 182 ? 2.232 4.195 10.864 1.00 84.44 182 ILE A O 1
ATOM 1372 N N . GLU A 1 183 ? 2.868 4.501 13.000 1.00 77.12 183 GLU A N 1
ATOM 1373 C CA . GLU A 1 183 ? 2.040 5.670 13.257 1.00 77.12 183 GLU A CA 1
ATOM 1374 C C . GLU A 1 183 ? 2.765 6.976 12.936 1.00 77.12 183 GLU A C 1
ATOM 1376 O O . GLU A 1 183 ? 3.853 7.267 13.445 1.00 77.12 183 GLU A O 1
ATOM 1381 N N . ASN A 1 184 ? 2.104 7.838 12.164 1.00 70.50 184 ASN A N 1
ATOM 1382 C CA . ASN A 1 184 ? 2.489 9.235 12.061 1.00 70.50 184 ASN A CA 1
ATOM 1383 C C . ASN A 1 184 ? 1.258 10.146 12.083 1.00 70.50 184 ASN A C 1
ATOM 1385 O O . ASN A 1 184 ? 0.563 10.345 11.090 1.00 70.50 184 ASN A O 1
ATOM 1389 N N . ASN A 1 185 ? 1.042 10.772 13.238 1.00 63.16 185 ASN A N 1
ATOM 1390 C CA . ASN A 1 185 ? -0.057 11.707 13.482 1.00 63.16 185 ASN A CA 1
ATOM 1391 C C . ASN A 1 185 ? 0.146 13.090 12.818 1.00 63.16 185 ASN A C 1
ATOM 1393 O O . ASN A 1 185 ? -0.568 14.046 13.137 1.00 63.16 185 ASN A O 1
ATOM 1397 N N . SER A 1 186 ? 1.133 13.234 11.925 1.00 67.62 186 SER A N 1
ATOM 1398 C CA . SER A 1 186 ? 1.333 14.409 11.073 1.00 67.62 186 SER A CA 1
ATOM 1399 C C . SER A 1 186 ? 1.130 14.069 9.590 1.00 67.62 186 SER A C 1
ATOM 1401 O O . SER A 1 186 ? 1.267 12.929 9.160 1.00 67.62 186 SER A O 1
ATOM 1403 N N . PHE A 1 187 ? 0.839 15.080 8.762 1.00 74.62 187 PHE A N 1
ATOM 1404 C CA . PHE A 1 187 ? 0.816 14.934 7.295 1.00 74.62 187 PHE A CA 1
ATOM 1405 C C . PHE A 1 187 ? 2.230 14.913 6.677 1.00 74.62 187 PHE A C 1
ATOM 1407 O O . PHE A 1 187 ? 2.409 15.302 5.520 1.00 74.62 187 PHE A O 1
ATOM 1414 N N . ASP A 1 188 ? 3.240 14.508 7.452 1.00 78.50 188 ASP A N 1
ATOM 1415 C CA . ASP A 1 188 ? 4.613 14.372 6.974 1.00 78.50 188 ASP A CA 1
ATOM 1416 C C . ASP A 1 188 ? 4.812 13.011 6.285 1.00 78.50 188 ASP A C 1
ATOM 1418 O O . ASP A 1 188 ? 4.054 12.062 6.486 1.00 78.50 188 ASP A O 1
ATOM 1422 N N . ALA A 1 189 ? 5.840 12.921 5.443 1.00 85.56 189 ALA A N 1
ATOM 1423 C CA . ALA A 1 189 ? 6.197 11.685 4.754 1.00 85.56 189 ALA A CA 1
ATOM 1424 C C . ALA A 1 189 ? 6.903 10.696 5.698 1.00 85.56 189 ALA A C 1
ATOM 1426 O O . ALA A 1 189 ? 7.768 11.107 6.474 1.00 85.56 189 ALA A O 1
ATOM 1427 N N . VAL A 1 190 ? 6.605 9.402 5.558 1.00 88.12 190 VAL A N 1
ATOM 1428 C CA . VAL A 1 190 ? 7.324 8.304 6.226 1.00 88.12 190 VAL A CA 1
ATOM 1429 C C . VAL A 1 190 ? 7.777 7.320 5.166 1.00 88.12 190 VAL A C 1
ATOM 1431 O O . VAL A 1 190 ? 6.954 6.725 4.474 1.00 88.12 190 VAL A O 1
ATOM 1434 N N . TYR A 1 191 ? 9.088 7.194 4.993 1.00 89.62 191 TYR A N 1
ATOM 1435 C CA . TYR A 1 191 ? 9.668 6.404 3.916 1.00 89.62 191 TYR A CA 1
ATOM 1436 C C . TYR A 1 191 ? 11.133 6.071 4.188 1.00 89.62 191 TYR A C 1
ATOM 1438 O O . TYR A 1 191 ? 11.804 6.738 4.984 1.00 89.62 191 TYR A O 1
ATOM 1446 N N . GLU A 1 192 ? 11.632 5.088 3.448 1.00 89.25 192 GLU A N 1
ATOM 1447 C CA . GLU A 1 192 ? 13.039 4.718 3.380 1.00 89.25 192 GLU A CA 1
ATOM 1448 C C . GLU A 1 192 ? 13.541 4.751 1.934 1.00 89.25 192 GLU A C 1
ATOM 1450 O O . GLU A 1 192 ? 12.808 4.453 0.986 1.00 89.25 192 GLU A O 1
ATOM 1455 N N . VAL A 1 193 ? 14.809 5.138 1.764 1.00 88.06 193 VAL A N 1
ATOM 1456 C CA . VAL A 1 193 ? 15.481 5.207 0.462 1.00 88.06 193 VAL A CA 1
ATOM 1457 C C . VAL A 1 193 ? 16.652 4.236 0.441 1.00 88.06 193 VAL A C 1
ATOM 1459 O O . VAL A 1 193 ? 17.694 4.476 1.053 1.00 88.06 193 VAL A O 1
ATOM 1462 N N . PHE A 1 194 ? 16.538 3.179 -0.353 1.00 85.62 194 PHE A N 1
ATOM 1463 C CA . PHE A 1 194 ? 17.570 2.155 -0.466 1.00 85.62 194 PHE A CA 1
ATOM 1464 C C . PHE A 1 194 ? 18.491 2.442 -1.647 1.00 85.62 194 PHE A C 1
ATOM 1466 O O . PHE A 1 194 ? 18.100 2.252 -2.795 1.00 85.62 194 PHE A O 1
ATOM 1473 N N . SER A 1 195 ? 19.732 2.864 -1.385 1.00 79.50 195 SER A N 1
ATOM 1474 C CA . SER A 1 195 ? 20.692 3.238 -2.439 1.00 79.50 195 SER A CA 1
ATOM 1475 C C . SER A 1 195 ? 21.866 2.258 -2.558 1.00 79.50 195 SER A C 1
ATOM 1477 O O . SER A 1 195 ? 22.918 2.478 -1.961 1.00 79.50 195 SER A O 1
ATOM 1479 N N . GLY A 1 196 ? 21.706 1.155 -3.302 1.00 65.44 196 GLY A N 1
ATOM 1480 C CA . GLY A 1 196 ? 22.791 0.193 -3.585 1.00 65.44 196 GLY A CA 1
ATOM 1481 C C . GLY A 1 196 ? 23.399 -0.525 -2.362 1.00 65.44 196 GLY A C 1
ATOM 1482 O O . GLY A 1 196 ? 24.460 -1.143 -2.486 1.00 65.44 196 GLY A O 1
ATOM 1483 N N . GLY A 1 197 ? 22.757 -0.413 -1.192 1.00 64.50 197 GLY A N 1
ATOM 1484 C CA . GLY A 1 197 ? 23.047 -1.154 0.040 1.00 64.50 197 GLY A CA 1
ATOM 1485 C C . GLY A 1 197 ? 22.270 -2.474 0.124 1.00 64.50 197 GLY A C 1
ATOM 1486 O O . GLY A 1 197 ? 21.704 -2.927 -0.866 1.00 64.50 197 GLY A O 1
ATOM 1487 N N . ALA A 1 198 ? 22.261 -3.116 1.295 1.00 73.44 198 ALA A N 1
ATOM 1488 C CA . ALA A 1 198 ? 21.386 -4.264 1.529 1.00 73.44 198 ALA A CA 1
ATOM 1489 C C . ALA A 1 198 ? 19.946 -3.763 1.719 1.00 73.44 198 ALA A C 1
ATOM 1491 O O . ALA A 1 198 ? 19.726 -2.881 2.538 1.00 73.44 198 ALA A O 1
ATOM 1492 N N . PHE A 1 199 ? 18.999 -4.314 0.962 1.00 85.06 199 PHE A N 1
ATOM 1493 C CA . PHE A 1 199 ? 17.574 -4.143 1.227 1.00 85.06 199 PHE A CA 1
ATOM 1494 C C . PHE A 1 199 ? 17.198 -5.078 2.380 1.00 85.06 199 PHE A C 1
ATOM 1496 O O . PHE A 1 199 ? 17.331 -6.297 2.243 1.00 85.06 199 PHE A O 1
ATOM 1503 N N . ASP A 1 200 ? 16.793 -4.526 3.516 1.00 88.06 200 ASP A N 1
ATOM 1504 C CA . ASP A 1 200 ? 16.555 -5.256 4.768 1.00 88.06 200 ASP A CA 1
ATOM 1505 C C . ASP A 1 200 ? 15.070 -5.457 5.101 1.00 88.06 200 ASP A C 1
ATOM 1507 O O . ASP A 1 200 ? 14.749 -6.137 6.073 1.00 88.06 200 ASP A O 1
ATOM 1511 N N . LEU A 1 201 ? 14.165 -5.003 4.232 1.00 90.25 201 LEU A N 1
ATOM 1512 C CA . LEU A 1 201 ? 12.724 -5.250 4.343 1.00 90.25 201 LEU A CA 1
ATOM 1513 C C . LEU A 1 201 ? 12.264 -6.565 3.685 1.00 90.25 201 LEU A C 1
ATOM 1515 O O . LEU A 1 201 ? 11.068 -6.815 3.577 1.00 90.25 201 LEU A O 1
ATOM 1519 N N . LEU A 1 202 ? 13.186 -7.420 3.220 1.00 90.50 202 LEU A N 1
ATOM 1520 C CA . LEU A 1 202 ? 12.822 -8.713 2.625 1.00 90.50 202 LEU A CA 1
ATOM 1521 C C . LEU A 1 202 ? 12.111 -9.618 3.641 1.00 90.50 202 LEU A C 1
ATOM 1523 O O . LEU A 1 202 ? 12.653 -9.913 4.706 1.00 90.50 202 LEU A O 1
ATOM 1527 N N . GLY A 1 203 ? 10.945 -10.127 3.253 1.00 87.38 203 GLY A N 1
ATOM 1528 C CA . GLY A 1 203 ? 10.082 -10.976 4.069 1.00 87.38 203 GLY A CA 1
ATOM 1529 C C . GLY A 1 203 ? 9.330 -10.227 5.168 1.00 87.38 203 GLY A C 1
ATOM 1530 O O . GLY A 1 203 ? 8.777 -10.885 6.044 1.00 87.38 203 GLY A O 1
ATOM 1531 N N . GLN A 1 204 ? 9.341 -8.891 5.156 1.00 90.94 204 GLN A N 1
ATOM 1532 C CA . GLN A 1 204 ? 8.592 -8.077 6.110 1.00 90.94 204 GLN A CA 1
ATOM 1533 C C . GLN A 1 204 ? 7.252 -7.630 5.518 1.00 90.94 204 GLN A C 1
ATOM 1535 O O . GLN A 1 204 ? 7.153 -7.360 4.316 1.00 90.94 204 GLN A O 1
ATOM 1540 N N . THR A 1 205 ? 6.259 -7.511 6.397 1.00 92.44 205 THR A N 1
ATOM 1541 C CA . THR A 1 205 ? 5.060 -6.696 6.192 1.00 92.44 205 THR A CA 1
ATOM 1542 C C . THR A 1 205 ? 5.229 -5.435 7.028 1.00 92.44 205 THR A C 1
ATOM 1544 O O . THR A 1 205 ? 5.543 -5.521 8.213 1.00 92.44 205 THR A O 1
ATOM 1547 N N . LEU A 1 206 ? 5.101 -4.276 6.388 1.00 91.25 206 LEU A N 1
ATOM 1548 C CA . LEU A 1 206 ? 5.103 -2.977 7.049 1.00 91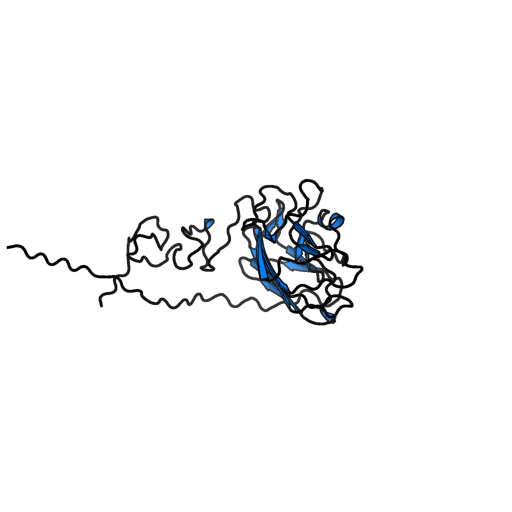.25 206 LEU A CA 1
ATOM 1549 C C . LEU A 1 206 ? 3.683 -2.436 7.073 1.00 91.25 206 LEU A C 1
ATOM 1551 O O . LEU A 1 206 ? 3.105 -2.224 6.012 1.00 91.25 206 LEU A O 1
ATOM 1555 N N . GLU A 1 207 ? 3.159 -2.181 8.259 1.00 90.94 207 GLU A N 1
ATOM 1556 C CA . GLU A 1 207 ? 1.822 -1.652 8.496 1.00 90.94 207 GLU A CA 1
ATOM 1557 C C . GLU A 1 207 ? 1.913 -0.149 8.725 1.00 90.94 207 GLU A C 1
ATOM 1559 O O . GLU A 1 207 ? 2.696 0.327 9.544 1.00 90.94 207 GLU A O 1
ATOM 1564 N N . PHE A 1 208 ? 1.120 0.627 7.998 1.00 88.25 208 PHE A N 1
ATOM 1565 C CA . PHE A 1 208 ? 1.063 2.075 8.118 1.00 88.25 208 PHE A CA 1
ATOM 1566 C C . PHE A 1 208 ? -0.361 2.493 8.457 1.00 88.25 208 PHE A C 1
ATOM 1568 O O . PHE A 1 208 ? -1.288 2.237 7.694 1.00 88.25 208 PHE A O 1
ATOM 1575 N N . CYS A 1 209 ? -0.528 3.301 9.502 1.00 80.75 209 CYS A N 1
ATOM 1576 C CA . CYS A 1 209 ? -1.821 3.950 9.783 1.00 80.75 209 CYS A CA 1
ATOM 1577 C C . CYS A 1 209 ? -2.143 5.072 8.781 1.00 80.75 209 CYS A C 1
ATOM 1579 O O . CYS A 1 209 ? -3.115 5.819 8.927 1.00 80.75 209 CYS A O 1
ATOM 1581 N N . GLY A 1 210 ? -1.258 5.264 7.797 1.00 70.12 210 GLY A N 1
ATOM 1582 C CA . GLY A 1 210 ? -1.258 6.384 6.877 1.00 70.12 210 GLY A CA 1
ATOM 1583 C C . GLY A 1 210 ? -1.257 7.710 7.625 1.00 70.12 210 GLY A C 1
ATOM 1584 O O . GLY A 1 210 ? -0.393 7.983 8.453 1.00 70.12 210 GLY A O 1
ATOM 1585 N N . THR A 1 211 ? -2.239 8.548 7.307 1.00 67.25 211 THR A N 1
ATOM 1586 C CA . THR A 1 211 ? -2.509 9.787 8.050 1.00 67.25 211 THR A CA 1
ATOM 1587 C C . THR A 1 211 ? -3.903 9.746 8.675 1.00 67.25 211 THR A C 1
ATOM 1589 O O . THR A 1 211 ? -4.571 10.787 8.736 1.00 67.25 211 THR A O 1
ATOM 1592 N N . SER A 1 212 ? -4.403 8.548 8.999 1.00 65.88 212 SER A N 1
ATOM 1593 C CA . SER A 1 212 ? -5.745 8.396 9.548 1.00 65.88 212 SER A CA 1
ATOM 1594 C C . SER A 1 212 ? -5.838 9.138 10.888 1.00 65.88 212 SER A C 1
ATOM 1596 O O . SER A 1 212 ? -5.006 8.923 11.768 1.00 65.88 212 SER A O 1
ATOM 1598 N N . PRO A 1 213 ? -6.805 10.059 11.068 1.00 55.00 213 PRO A N 1
ATOM 1599 C CA . PRO A 1 213 ? -6.952 10.803 12.315 1.00 55.00 213 PRO A CA 1
ATOM 1600 C C . PRO A 1 213 ? -7.516 9.956 13.466 1.00 55.00 213 PRO A C 1
ATOM 1602 O O . PRO A 1 213 ? -7.541 10.453 14.592 1.00 55.00 213 PRO A O 1
ATOM 1605 N N . THR A 1 214 ? -8.007 8.743 13.189 1.00 59.00 214 THR A N 1
ATOM 1606 C CA . THR A 1 214 ? -8.567 7.820 14.189 1.00 59.00 214 THR A CA 1
ATOM 1607 C C . THR A 1 214 ? -7.566 6.783 14.696 1.00 59.00 214 THR A C 1
ATOM 1609 O O . THR A 1 214 ? -7.792 6.260 15.775 1.00 59.00 214 THR A O 1
ATOM 1612 N N . GLY A 1 215 ? -6.423 6.591 14.025 1.00 61.25 215 GLY A N 1
ATOM 1613 C CA . GLY A 1 215 ? -5.443 5.549 14.362 1.00 61.25 215 GLY A CA 1
ATOM 1614 C C . GLY A 1 215 ? -5.395 4.442 13.306 1.00 61.25 215 GLY A C 1
ATOM 1615 O O . GLY A 1 215 ? -6.101 4.522 12.298 1.00 61.25 215 GLY A O 1
ATOM 1616 N N . CYS A 1 216 ? -4.504 3.467 13.500 1.00 67.12 216 CYS A N 1
ATOM 1617 C CA . CYS A 1 216 ? -4.568 2.196 12.785 1.00 67.12 216 CYS A CA 1
ATOM 1618 C C . CYS A 1 216 ? -5.726 1.391 13.347 1.00 67.12 216 CYS A C 1
ATOM 1620 O O . CYS A 1 216 ? -5.709 1.081 14.529 1.00 67.12 216 CYS A O 1
ATOM 1622 N N . ASP A 1 217 ? -6.672 1.050 12.491 1.00 70.94 217 ASP A N 1
ATOM 1623 C CA . ASP A 1 217 ? -7.703 0.073 12.791 1.00 70.94 217 ASP A CA 1
ATOM 1624 C C . ASP A 1 217 ? -7.507 -1.061 11.780 1.00 70.94 217 ASP A C 1
ATOM 1626 O O . ASP A 1 217 ? -8.080 -1.052 10.689 1.00 70.94 217 ASP A O 1
ATOM 1630 N N . PHE A 1 218 ? -6.494 -1.888 12.046 1.00 70.38 218 PHE A N 1
ATOM 1631 C CA . PHE A 1 218 ? -6.222 -3.111 11.294 1.00 70.38 218 PHE A CA 1
ATOM 1632 C C . PHE A 1 218 ? -6.848 -4.261 12.074 1.00 70.38 218 PHE A C 1
ATOM 1634 O O . PHE A 1 218 ? -6.731 -4.258 13.288 1.00 70.38 218 PHE A O 1
ATOM 1641 N N . ASP A 1 219 ? -7.453 -5.213 11.373 1.00 76.88 219 ASP A N 1
ATOM 1642 C CA . ASP A 1 219 ? -7.814 -6.524 11.921 1.00 76.88 219 ASP A CA 1
ATOM 1643 C C . ASP A 1 219 ? -6.522 -7.352 11.953 1.00 76.88 219 ASP A C 1
ATOM 1645 O O . ASP A 1 219 ? -6.054 -7.838 10.918 1.00 76.88 219 ASP A O 1
ATOM 1649 N N . GLN A 1 220 ? -5.836 -7.358 13.095 1.00 80.44 220 GLN A N 1
ATOM 1650 C CA . GLN A 1 220 ? -4.471 -7.891 13.210 1.00 80.44 220 GLN A CA 1
ATOM 1651 C C . GLN A 1 220 ? -4.431 -9.426 13.253 1.00 80.44 220 GLN A C 1
ATOM 1653 O O . GLN A 1 220 ? -3.363 -10.019 13.037 1.00 80.44 220 GLN A O 1
ATOM 1658 N N . ASP A 1 221 ? -5.562 -10.076 13.513 1.00 80.81 221 ASP A N 1
ATOM 1659 C CA . ASP A 1 221 ? -5.677 -11.529 13.604 1.00 80.81 221 ASP A CA 1
ATOM 1660 C C . ASP A 1 221 ? -6.561 -12.178 12.515 1.00 80.81 221 ASP A C 1
ATOM 1662 O O . ASP A 1 221 ? -6.625 -13.415 12.437 1.00 80.81 221 ASP A O 1
ATOM 1666 N N . ASP A 1 222 ? -7.072 -11.367 11.583 1.00 82.00 222 ASP A N 1
ATOM 1667 C CA . ASP A 1 222 ? -7.872 -11.729 10.406 1.00 82.00 222 ASP A CA 1
ATOM 1668 C C . ASP A 1 222 ? -9.225 -12.397 10.757 1.00 82.00 222 ASP A C 1
ATOM 1670 O O . ASP A 1 222 ? -9.675 -13.327 10.057 1.00 82.00 222 ASP A O 1
ATOM 1674 N N . ASP A 1 223 ? -9.890 -11.974 11.833 1.00 81.06 223 ASP A N 1
ATOM 1675 C CA . ASP A 1 223 ? -11.175 -12.538 12.269 1.00 81.06 223 ASP A CA 1
ATOM 1676 C C . ASP A 1 223 ? -12.428 -11.776 11.800 1.00 81.06 223 ASP A C 1
ATOM 1678 O O . ASP A 1 223 ? -13.556 -12.301 11.836 1.00 81.06 223 ASP A O 1
ATOM 1682 N N . GLY A 1 224 ? -12.213 -10.603 11.210 1.00 82.81 224 GLY A N 1
ATOM 1683 C CA . GLY A 1 224 ? -13.215 -9.706 10.658 1.00 82.81 224 GLY A CA 1
ATOM 1684 C C . GLY A 1 224 ? -13.650 -8.584 11.598 1.00 82.81 224 GLY A C 1
ATOM 1685 O O . GLY A 1 224 ? -14.608 -7.886 11.242 1.00 82.81 224 GLY A O 1
ATOM 1686 N N . TYR A 1 225 ? -13.009 -8.427 12.755 1.00 81.69 225 TYR A N 1
ATOM 1687 C CA . TYR A 1 225 ? -13.210 -7.333 13.696 1.00 81.69 225 TYR A CA 1
ATOM 1688 C C . TYR A 1 225 ? -11.896 -6.586 13.944 1.00 81.69 225 TYR A C 1
ATOM 1690 O O . TYR A 1 225 ? -10.809 -7.086 13.715 1.00 81.69 225 TYR A O 1
ATOM 1698 N N . THR A 1 226 ? -12.020 -5.332 14.352 1.00 84.69 226 THR A N 1
ATOM 1699 C CA . THR A 1 226 ? -10.906 -4.448 14.687 1.00 84.69 226 THR A CA 1
ATOM 1700 C C . THR A 1 226 ? -11.121 -3.858 16.080 1.00 84.69 226 THR A C 1
ATOM 1702 O O . THR A 1 226 ? -12.228 -3.936 16.637 1.00 84.69 226 THR A O 1
ATOM 1705 N N . GLU A 1 227 ? -10.110 -3.191 16.645 1.00 83.69 227 GLU A N 1
ATOM 1706 C CA . GLU A 1 227 ? -10.256 -2.506 17.938 1.00 83.69 227 GLU A CA 1
ATOM 1707 C C . GLU A 1 227 ? -11.401 -1.459 17.912 1.00 83.69 227 GLU A C 1
ATOM 1709 O O . GLU A 1 227 ? -12.173 -1.364 18.876 1.00 83.69 227 GLU A O 1
ATOM 1714 N N . ASP A 1 228 ? -11.605 -0.715 16.810 1.00 79.44 228 ASP A N 1
ATOM 1715 C CA . ASP A 1 228 ? -12.727 0.239 16.687 1.00 79.44 228 ASP A CA 1
ATOM 1716 C C . ASP A 1 228 ? -14.093 -0.452 16.492 1.00 79.44 228 ASP A C 1
ATOM 1718 O O . ASP A 1 228 ? -15.124 0.101 16.909 1.00 79.44 228 ASP A O 1
ATOM 1722 N N . ASP A 1 229 ? -14.128 -1.655 15.907 1.00 84.06 229 ASP A N 1
ATOM 1723 C CA . ASP A 1 229 ? -15.336 -2.490 15.827 1.00 84.06 229 ASP A CA 1
ATOM 1724 C C . ASP A 1 229 ? -15.690 -3.158 17.171 1.00 84.06 229 ASP A C 1
ATOM 1726 O O . ASP A 1 229 ? -16.796 -3.693 17.341 1.00 84.06 229 ASP A O 1
ATOM 1730 N N . GLY A 1 230 ? -14.810 -3.022 18.166 1.00 88.31 230 GLY A N 1
ATOM 1731 C CA . GLY A 1 230 ? -15.012 -3.455 19.542 1.00 88.31 230 GLY A CA 1
ATOM 1732 C C . GLY A 1 230 ? -14.280 -4.739 19.904 1.00 88.31 230 GLY A C 1
ATOM 1733 O O . GLY A 1 230 ? -14.642 -5.341 20.918 1.00 88.31 230 GLY A O 1
ATOM 1734 N N . ASP A 1 231 ? -13.293 -5.149 19.107 1.00 92.69 231 ASP A N 1
ATOM 1735 C CA . ASP A 1 231 ? -12.373 -6.208 19.490 1.00 92.69 231 ASP A CA 1
ATOM 1736 C C . ASP A 1 231 ? -11.562 -5.804 20.728 1.00 92.69 231 ASP A C 1
ATOM 1738 O O . ASP A 1 231 ? -11.007 -4.709 20.838 1.00 92.69 231 ASP A O 1
ATOM 1742 N N . CYS A 1 232 ? -11.582 -6.685 21.720 1.00 93.56 232 CYS A N 1
ATOM 1743 C CA . CYS A 1 232 ? -10.927 -6.520 22.998 1.00 93.56 232 CYS A CA 1
ATOM 1744 C C . CYS A 1 232 ? -9.553 -7.208 23.067 1.00 93.56 232 CYS A C 1
ATOM 1746 O O . CYS A 1 232 ? -8.811 -6.918 24.015 1.00 93.56 232 CYS A O 1
ATOM 1748 N N . ASP A 1 233 ? -9.206 -8.061 22.097 1.00 91.31 233 ASP A N 1
ATOM 1749 C CA . ASP A 1 233 ? -7.876 -8.649 21.905 1.00 91.31 233 ASP A CA 1
ATOM 1750 C C . ASP A 1 233 ? -7.616 -8.961 20.417 1.00 91.31 233 ASP A C 1
ATOM 1752 O O . ASP A 1 233 ? -7.516 -10.122 20.041 1.00 91.31 233 ASP A O 1
ATOM 1756 N N . ASP A 1 234 ? -7.391 -7.904 19.627 1.00 87.62 234 ASP A N 1
ATOM 1757 C CA . ASP A 1 234 ? -7.067 -7.880 18.177 1.00 87.62 234 ASP A CA 1
ATOM 1758 C C . ASP A 1 234 ? -5.766 -8.643 17.800 1.00 87.62 234 ASP A C 1
ATOM 1760 O O . ASP A 1 234 ? -5.167 -8.458 16.751 1.00 87.62 234 ASP A O 1
ATOM 1764 N N . ALA A 1 235 ? -5.222 -9.467 18.697 1.00 88.06 235 ALA A N 1
ATOM 1765 C CA . ALA A 1 235 ? -4.095 -10.361 18.444 1.00 88.06 235 ALA A CA 1
ATOM 1766 C C . ALA A 1 235 ? -4.476 -11.851 18.570 1.00 88.06 235 ALA A C 1
ATOM 1768 O O . ALA A 1 235 ? -3.593 -12.719 18.465 1.00 88.06 235 ALA A O 1
ATOM 1769 N N . ASP A 1 236 ? -5.746 -12.163 18.833 1.00 89.69 236 ASP A N 1
ATOM 1770 C CA . ASP A 1 236 ? -6.284 -13.506 19.003 1.00 89.69 236 ASP A CA 1
ATOM 1771 C C . ASP A 1 236 ? -7.680 -13.621 18.373 1.00 89.69 236 ASP A C 1
ATOM 1773 O O . ASP A 1 236 ? -8.680 -13.421 19.050 1.00 89.69 236 ASP A O 1
ATOM 1777 N N . ALA A 1 237 ? -7.725 -14.144 17.141 1.00 92.94 237 ALA A N 1
ATOM 1778 C CA . ALA A 1 237 ? -8.926 -14.373 16.320 1.00 92.94 237 ALA A CA 1
ATOM 1779 C C . ALA A 1 237 ? -10.030 -15.256 16.950 1.00 92.94 237 ALA A C 1
ATOM 1781 O O . ALA A 1 237 ? -10.965 -15.717 16.283 1.00 92.94 237 ALA A O 1
ATOM 1782 N N . THR A 1 238 ? -9.861 -15.671 18.206 1.00 93.50 238 THR A N 1
ATOM 1783 C CA . THR A 1 238 ? -10.876 -16.351 19.014 1.00 93.50 238 THR A CA 1
ATOM 1784 C C . THR A 1 238 ? -11.547 -15.439 20.042 1.00 93.50 238 THR A C 1
ATOM 1786 O O . THR A 1 238 ? -12.482 -15.894 20.711 1.00 93.50 238 THR A O 1
ATOM 1789 N N . ILE A 1 239 ? -11.093 -14.192 20.165 1.00 94.44 239 ILE A N 1
ATOM 1790 C CA . ILE A 1 239 ? -11.586 -13.156 21.063 1.00 94.44 239 ILE A CA 1
ATOM 1791 C C . ILE A 1 239 ? -12.048 -11.990 20.196 1.00 94.44 239 ILE A C 1
ATOM 1793 O O . ILE A 1 239 ? -11.225 -11.271 19.677 1.00 94.44 239 ILE A O 1
ATOM 1797 N N . HIS A 1 240 ? -13.358 -11.818 20.039 1.00 94.06 240 HIS A N 1
ATOM 1798 C CA . HIS A 1 240 ? -13.928 -10.762 19.203 1.00 94.06 240 HIS A CA 1
ATOM 1799 C C . HIS A 1 240 ? -15.419 -10.576 19.493 1.00 94.06 240 HIS A C 1
ATOM 1801 O O . HIS A 1 240 ? -16.057 -11.464 20.073 1.00 94.06 240 HIS A O 1
ATOM 1807 N N . PRO A 1 241 ? -16.056 -9.476 19.048 1.00 96.31 241 PRO A N 1
ATOM 1808 C CA . PRO A 1 241 ? -17.480 -9.248 19.251 1.00 96.31 241 PRO A CA 1
ATOM 1809 C C . PRO A 1 241 ? -18.354 -10.433 18.815 1.00 96.31 241 PRO A C 1
ATOM 1811 O O . PRO A 1 241 ? -18.488 -10.760 17.633 1.00 96.31 241 PRO A O 1
ATOM 1814 N N . GLY A 1 242 ? -19.018 -11.061 19.786 1.00 91.44 242 GLY A N 1
ATOM 1815 C CA . GLY A 1 242 ? -19.911 -12.198 19.550 1.00 91.44 242 GLY A CA 1
ATOM 1816 C C . GLY A 1 242 ? -19.218 -13.547 19.325 1.00 91.44 242 GLY A C 1
ATOM 1817 O O . GLY A 1 242 ? -19.887 -14.475 18.848 1.00 91.44 242 GLY A O 1
ATOM 1818 N N . ALA A 1 243 ? -17.928 -13.677 19.660 1.00 92.94 243 ALA A N 1
ATOM 1819 C CA . ALA A 1 243 ? -17.266 -14.973 19.782 1.00 92.94 243 ALA A CA 1
ATOM 1820 C C . ALA A 1 243 ? -17.943 -15.859 20.847 1.00 92.94 243 ALA A C 1
ATOM 1822 O O . ALA A 1 243 ? -18.916 -15.489 21.504 1.00 92.94 243 ALA A O 1
ATOM 1823 N N . GLN A 1 244 ? -17.480 -17.100 20.987 1.00 91.81 244 GLN A N 1
ATOM 1824 C CA . GLN A 1 244 ? -18.063 -18.034 21.947 1.00 91.81 244 GLN A CA 1
ATOM 1825 C C . GLN A 1 244 ? -17.279 -18.027 23.262 1.00 91.81 244 GLN A C 1
ATOM 1827 O O . GLN A 1 244 ? -16.136 -18.469 23.284 1.00 91.81 244 GLN A O 1
ATOM 1832 N N . GLU A 1 245 ? -17.945 -17.678 24.361 1.00 91.19 245 GLU A N 1
ATOM 1833 C CA . GLU A 1 245 ? -17.374 -17.719 25.711 1.00 91.19 245 GLU A CA 1
ATOM 1834 C C . GLU A 1 245 ? -16.808 -19.102 26.101 1.00 91.19 245 GLU A C 1
ATOM 1836 O O . GLU A 1 245 ? -17.474 -20.153 25.998 1.00 91.19 245 GLU A O 1
ATOM 1841 N N . ALA A 1 246 ? -15.578 -19.095 26.616 1.00 86.06 246 ALA A N 1
ATOM 1842 C CA . ALA A 1 246 ? -14.909 -20.218 27.259 1.00 86.06 246 ALA A CA 1
ATOM 1843 C C . ALA A 1 246 ? -14.767 -19.953 28.766 1.00 86.06 246 ALA A C 1
ATOM 1845 O O . ALA A 1 246 ? -14.594 -18.829 29.184 1.00 86.06 246 ALA A O 1
ATOM 1846 N N . CYS A 1 247 ? -14.801 -20.992 29.616 1.00 87.38 247 CYS A N 1
ATOM 1847 C CA . CYS A 1 247 ? -14.511 -20.821 31.054 1.00 87.38 247 CYS A CA 1
ATOM 1848 C C . CYS A 1 247 ? -13.000 -20.724 31.338 1.00 87.38 247 CYS A C 1
ATOM 1850 O O . CYS A 1 247 ? -12.454 -21.560 32.076 1.00 87.38 247 CYS A O 1
ATOM 1852 N N . ASP A 1 248 ? -12.308 -19.778 30.723 1.00 87.75 248 ASP A N 1
ATOM 1853 C CA . ASP A 1 248 ? -10.880 -19.523 30.930 1.00 87.75 248 ASP A CA 1
ATOM 1854 C C . ASP A 1 248 ? -10.615 -18.237 31.732 1.00 87.75 248 ASP A C 1
ATOM 1856 O O . ASP A 1 248 ? -9.474 -18.001 32.152 1.00 87.75 248 ASP A O 1
ATOM 1860 N N . GLY A 1 249 ? -11.672 -17.492 32.075 1.00 90.12 249 GLY A N 1
ATOM 1861 C CA . GLY A 1 249 ? -11.589 -16.229 32.796 1.00 90.12 249 GLY A CA 1
ATOM 1862 C C . GLY A 1 249 ? -11.229 -15.041 31.905 1.00 90.12 249 GLY A C 1
ATOM 1863 O O . GLY A 1 249 ? -10.809 -14.011 32.446 1.00 90.12 249 GLY A O 1
ATOM 1864 N N . ILE A 1 250 ? -11.359 -15.198 30.588 1.00 92.56 250 ILE A N 1
ATOM 1865 C CA . ILE A 1 250 ? -11.262 -14.162 29.561 1.00 92.56 250 ILE A CA 1
ATOM 1866 C C . ILE A 1 250 ? -12.692 -13.804 29.113 1.00 92.56 250 ILE A C 1
ATOM 1868 O O . ILE A 1 250 ? -13.627 -14.567 29.321 1.00 92.56 250 ILE A O 1
ATOM 1872 N N . ASP A 1 251 ? -12.873 -12.588 28.610 1.00 94.25 251 ASP A N 1
ATOM 1873 C CA . ASP A 1 251 ? -14.087 -12.142 27.918 1.00 94.25 251 ASP A CA 1
ATOM 1874 C C . ASP A 1 251 ? -13.835 -12.404 26.431 1.00 94.25 251 ASP A C 1
ATOM 1876 O O . ASP A 1 251 ? -13.107 -11.638 25.804 1.00 94.25 251 ASP A O 1
ATOM 1880 N N . ASN A 1 252 ? -14.275 -13.554 25.918 1.00 94.44 252 ASN A N 1
ATOM 1881 C CA . ASN A 1 252 ? -13.985 -13.958 24.542 1.00 94.44 252 ASN A CA 1
ATOM 1882 C C . ASN A 1 252 ? -14.898 -13.230 23.555 1.00 94.44 252 ASN A C 1
ATOM 1884 O O . ASN A 1 252 ? -14.502 -13.002 22.422 1.00 94.44 252 ASN A O 1
ATOM 1888 N N . ASP A 1 253 ? -16.124 -12.892 23.944 1.00 95.19 253 ASP A N 1
ATOM 1889 C CA . ASP A 1 253 ? -17.105 -12.282 23.045 1.00 95.19 253 ASP A CA 1
ATOM 1890 C C . ASP A 1 253 ? -17.118 -10.740 23.077 1.00 95.19 253 ASP A C 1
ATOM 1892 O O . ASP A 1 253 ? -17.966 -10.108 22.428 1.00 95.19 253 ASP A O 1
ATOM 1896 N N . CYS A 1 254 ? -16.180 -10.152 23.829 1.00 95.69 254 CYS A N 1
ATOM 1897 C CA . CYS A 1 254 ? -15.946 -8.723 24.020 1.00 95.69 254 CYS A CA 1
ATOM 1898 C C . CYS A 1 254 ? -17.183 -7.940 24.488 1.00 95.69 254 CYS A C 1
ATOM 1900 O O . CYS A 1 254 ? -17.347 -6.745 24.205 1.00 95.69 254 CYS A O 1
ATOM 1902 N N . ASN A 1 255 ? -18.078 -8.580 25.247 1.00 94.88 255 ASN A N 1
ATOM 1903 C CA . ASN A 1 255 ? -19.297 -7.947 25.753 1.00 94.88 255 ASN A CA 1
ATOM 1904 C C . ASN A 1 255 ? -19.106 -7.239 27.117 1.00 94.88 255 ASN A C 1
ATOM 1906 O O . ASN A 1 255 ? -20.055 -6.651 27.660 1.00 94.88 255 ASN A O 1
ATOM 1910 N N . SER A 1 256 ? -17.873 -7.223 27.643 1.00 94.94 256 SER A N 1
ATOM 1911 C CA . SER A 1 256 ? -17.465 -6.740 28.973 1.00 94.94 256 SER A CA 1
ATOM 1912 C C . SER A 1 256 ? -17.874 -7.634 30.153 1.00 94.94 256 SER A C 1
ATOM 1914 O O . SER A 1 256 ? -17.818 -7.181 31.310 1.00 94.94 256 SER A O 1
ATOM 1916 N N . LEU A 1 257 ? -18.299 -8.876 29.913 1.00 94.06 257 LEU A N 1
ATOM 1917 C CA . LEU A 1 257 ? -18.686 -9.846 30.936 1.00 94.06 257 LEU A CA 1
ATOM 1918 C C . LEU A 1 257 ? -17.890 -11.140 30.763 1.00 94.06 257 LEU A C 1
ATOM 1920 O O . LEU A 1 257 ? -18.068 -11.886 29.821 1.00 94.06 257 LEU A O 1
ATOM 1924 N N . ILE A 1 258 ? -17.065 -11.445 31.760 1.00 90.94 258 ILE A N 1
ATOM 1925 C CA . ILE A 1 258 ? -16.254 -12.665 31.769 1.00 90.94 258 ILE A CA 1
ATOM 1926 C C . ILE A 1 258 ? -17.126 -13.894 32.060 1.00 90.94 258 ILE A C 1
ATOM 1928 O O . ILE A 1 258 ? -17.820 -13.918 33.091 1.00 90.94 258 ILE A O 1
ATOM 1932 N N . ASP A 1 259 ? -16.992 -14.932 31.232 1.00 87.75 259 ASP A N 1
ATOM 1933 C CA . ASP A 1 259 ? -17.626 -16.245 31.362 1.00 87.75 259 ASP A CA 1
ATOM 1934 C C . ASP A 1 259 ? -19.170 -16.155 31.485 1.00 87.75 259 ASP A C 1
ATOM 1936 O O . ASP A 1 259 ? -19.768 -16.829 32.344 1.00 87.75 259 ASP A O 1
ATOM 1940 N N . ASP A 1 260 ? -19.842 -15.304 30.696 1.00 85.94 260 ASP A N 1
ATOM 1941 C CA . ASP A 1 260 ? -21.264 -14.969 30.909 1.00 85.94 260 ASP A CA 1
ATOM 1942 C C . ASP A 1 260 ? -22.297 -15.846 30.162 1.00 85.94 260 ASP A C 1
ATOM 1944 O O . ASP A 1 260 ? -23.457 -15.907 30.588 1.00 85.94 260 ASP A O 1
ATOM 1948 N N . ASP A 1 261 ? -21.876 -16.649 29.182 1.00 80.31 261 ASP A N 1
ATOM 1949 C CA . ASP A 1 261 ? -22.625 -17.808 28.652 1.00 80.31 261 ASP A CA 1
ATOM 1950 C C . ASP A 1 261 ? -21.694 -18.923 28.123 1.00 80.31 261 ASP A C 1
ATOM 1952 O O . ASP A 1 261 ? -21.736 -19.297 26.946 1.00 80.31 261 ASP A O 1
ATOM 1956 N N . PRO A 1 262 ? -20.812 -19.486 28.967 1.00 76.75 262 PRO A N 1
ATOM 1957 C CA . PRO A 1 262 ? -19.744 -20.333 28.477 1.00 76.75 262 PRO A CA 1
ATOM 1958 C C . PRO A 1 262 ? -20.265 -21.712 28.076 1.00 76.75 262 PRO A C 1
ATOM 1960 O O . PRO A 1 262 ? -21.071 -22.350 28.771 1.00 76.75 262 PRO A O 1
ATOM 1963 N N . VAL A 1 263 ? -19.753 -22.236 26.963 1.00 74.19 263 VAL A N 1
ATOM 1964 C CA . VAL A 1 263 ? -20.159 -23.562 26.484 1.00 74.19 263 VAL A CA 1
ATOM 1965 C C . VAL A 1 263 ? -19.517 -24.655 27.335 1.00 74.19 263 VAL A C 1
ATOM 1967 O O . VAL A 1 263 ? -18.342 -24.997 27.214 1.00 74.19 263 VAL A O 1
ATOM 1970 N N . TYR A 1 264 ? -20.333 -25.270 28.188 1.00 67.12 264 TYR A N 1
ATOM 1971 C CA . TYR A 1 264 ? -19.939 -26.426 28.988 1.00 67.12 264 TYR A CA 1
ATOM 1972 C C . TYR A 1 264 ? -19.976 -27.719 28.160 1.00 67.12 264 TYR A C 1
ATOM 1974 O O . TYR A 1 264 ? -21.050 -28.212 27.800 1.00 67.12 264 TYR A O 1
ATOM 1982 N N . SER A 1 265 ? -18.821 -28.340 27.924 1.00 60.12 265 SER A N 1
ATOM 1983 C CA . SER A 1 265 ? -18.766 -29.723 27.441 1.00 60.12 265 SER A CA 1
ATOM 1984 C C . SER A 1 265 ? -18.950 -30.697 28.611 1.00 60.12 265 SER A C 1
ATOM 1986 O O . SER A 1 265 ? -18.149 -30.728 29.548 1.00 60.12 265 SER A O 1
ATOM 1988 N N . TRP A 1 266 ? -19.990 -31.520 28.559 1.00 52.06 266 TRP A N 1
ATOM 1989 C CA . TRP A 1 266 ? -20.177 -32.619 29.504 1.00 52.06 266 TRP A CA 1
ATOM 1990 C C . TRP A 1 266 ? -19.605 -33.898 28.891 1.00 52.06 266 TRP A C 1
ATOM 1992 O O . TRP A 1 266 ? -20.327 -34.598 28.180 1.00 52.06 266 TRP A O 1
ATOM 2002 N N . ASP A 1 267 ? -18.328 -34.180 29.152 1.00 54.34 267 ASP A N 1
ATOM 2003 C CA . ASP A 1 267 ? -17.744 -35.510 28.915 1.00 54.34 267 ASP A CA 1
ATOM 2004 C C . ASP A 1 267 ? -18.048 -36.472 30.080 1.00 54.34 267 ASP A C 1
ATOM 2006 O O . ASP A 1 267 ? -17.854 -36.086 31.261 1.00 54.34 267 ASP A O 1
#